Protein AF-A0A225WE91-F1 (afdb_monomer)

Organism: NCBI:txid4795

pLDDT: mean 73.48, std 18.52, range [22.94, 97.81]

Foldseek 3Di:
DVVVVVVVVVVVVVVVVVVVVVCLVVVVPPPVSVVVVVVVQCVVVVHDDDDDPDPVVVVVCVVPDWPDCRDLVPQPQVLCPPAGDLVSDTDVLVVVLVVLLVVLVVLFADVVVLLVQCVVVVVVCVVPVDWRPSCCRVLVDDDDPVLVVLLLVVLVQSLCCRPVVHHHDNVSVVVNLVVLLVSQVNRCSSCVSQPPCSNPNSRVNSCCVLPRNPCSNCVVLAVVQVVVCVVPDPPPDDCDSVNSVCQDVCSRCDVVDDDDDDHDDTDDD

Radius of gyration: 23.08 Å; Cα contacts (8 Å, |Δi|>4): 216; chains: 1; bounding box: 74×47×56 Å

Mean predicted aligned error: 12.94 Å

Secondary structure (DSSP, 8-state):
-HHHHHHHHHHHHHHHHHHHHHHHHHHTTSHHHHHHHHHHHHHTTT--------HHHHHHHHHH----TTTIIIIIHHHHTTS--TTT--HHHHHHHHHHHHHHHHHSPPHHHHHHHHHHHHHHHTTTT----SHHHHHSSPPPHHHHHHHHHHHHHHHHHHTS-----HHHHHHHHHHHHHHHHT-HHHHHHHGGGGGSHHHHHHHIIIIIIHHHHTHHHHHHHHHHHHHHS-TTS---HHHHHHHHHHHHHTTTSSS------S---

Sequence (269 aa):
MMTLLQELAMTGTTVVVVYCIIFMVIGIRSQASRAVLLHLLAFCQGVNLRWVIDPALAFQILKVSDKGDLIESKLSLPAWRPVISLESVNGEQWRRMKTQFTKLTQVLQPISELTNLFETRGRELLGFETVIDALKWVFERKFDSQKFAEVCHSTWEWRKQIVLKGFADGGVKERTVEWCVEEIRCTPRLYELFGAKWAEPEYYSLILQPFIISPAINLTDVTVVIKEWVNVTPATELITPEIIRQCVCTVVLIRSQSLSGIALLAMLN

Solvent-accessible surface area (backbone atoms only — not comparable to full-atom values): 15530 Å² total; per-residue (Å²): 124,73,60,66,59,52,52,51,48,53,50,50,53,50,51,50,52,51,48,52,51,50,46,45,71,61,38,58,76,42,70,67,47,45,52,52,53,50,50,51,55,24,56,78,66,76,46,88,81,78,88,76,82,55,67,66,62,44,53,55,47,66,73,75,50,68,85,59,79,67,57,38,57,68,64,46,49,67,34,44,54,82,42,51,52,78,78,64,46,46,73,65,64,26,53,53,42,50,56,52,42,54,54,49,69,72,63,49,64,61,66,65,58,54,48,50,48,50,61,53,52,44,67,60,27,75,79,61,90,52,85,82,72,66,59,33,58,76,53,74,50,84,77,59,70,69,63,49,50,50,48,58,50,27,26,52,34,40,27,25,28,63,73,71,67,46,80,55,63,64,64,55,43,48,53,40,48,55,48,52,42,50,51,35,58,80,21,59,75,60,23,74,74,60,47,81,49,39,79,39,50,74,42,43,18,64,48,45,43,71,76,52,37,44,58,59,57,45,42,61,62,21,48,51,40,53,52,57,48,62,73,72,50,61,96,84,65,75,90,41,69,66,54,54,40,51,28,45,46,33,55,69,47,51,80,78,51,86,88,71,88,63,32,37,88,77,86,93,125

Nearest PDB structures (foldseek):
  5m4y-assembly1_A  TM=2.121E-01  e=3.627E+00  Saccharomyces cerevisiae S288C

Structure (mmCIF, N/CA/C/O backbone):
data_AF-A0A225WE91-F1
#
_entry.id   AF-A0A225WE91-F1
#
loop_
_atom_site.group_PDB
_atom_site.id
_atom_site.type_symbol
_atom_site.label_atom_id
_atom_site.label_alt_id
_atom_site.label_comp_id
_atom_site.label_asym_id
_atom_site.label_entity_id
_atom_site.label_seq_id
_atom_site.pdbx_PDB_ins_code
_atom_site.Cartn_x
_atom_site.Cartn_y
_atom_site.Cartn_z
_atom_site.occupancy
_atom_site.B_iso_or_equiv
_atom_site.auth_seq_id
_atom_site.auth_comp_id
_atom_site.auth_asym_id
_atom_site.auth_atom_id
_atom_site.pdbx_PDB_model_num
ATOM 1 N N . MET A 1 1 ? 54.630 -15.284 -27.201 1.00 54.66 1 MET A N 1
ATOM 2 C CA . MET A 1 1 ? 54.263 -13.936 -27.697 1.00 54.66 1 MET A CA 1
ATOM 3 C C . MET A 1 1 ? 52.754 -13.733 -27.865 1.00 54.66 1 MET A C 1
ATOM 5 O O . MET A 1 1 ? 52.310 -12.615 -27.670 1.00 54.66 1 MET A O 1
ATOM 9 N N . MET A 1 2 ? 51.953 -14.762 -28.186 1.00 55.28 2 MET A N 1
ATOM 10 C CA . MET A 1 2 ? 50.501 -14.596 -28.404 1.00 55.28 2 MET A CA 1
ATOM 11 C C . MET A 1 2 ? 49.679 -14.348 -27.116 1.00 55.28 2 MET A C 1
ATOM 13 O O . MET A 1 2 ? 48.654 -13.678 -27.169 1.00 55.28 2 MET A O 1
ATOM 17 N N . THR A 1 3 ? 50.161 -14.822 -25.961 1.00 69.12 3 THR A N 1
ATOM 18 C CA . THR A 1 3 ? 49.492 -14.730 -24.647 1.00 69.12 3 THR A CA 1
ATOM 19 C C . THR A 1 3 ? 49.278 -13.297 -24.158 1.00 69.12 3 THR A C 1
ATOM 21 O O . THR A 1 3 ? 48.150 -12.924 -23.858 1.00 69.12 3 THR A O 1
ATOM 24 N N . LEU A 1 4 ? 50.330 -12.469 -24.154 1.00 67.38 4 LEU A N 1
ATOM 25 C CA . LEU A 1 4 ? 50.294 -11.099 -23.618 1.00 67.38 4 LEU A CA 1
ATOM 26 C C . LEU A 1 4 ? 49.212 -10.229 -24.288 1.00 67.38 4 LEU A C 1
ATOM 28 O O . LEU A 1 4 ? 48.603 -9.368 -23.660 1.00 67.38 4 LEU A O 1
ATOM 32 N N . LEU A 1 5 ? 48.958 -10.468 -25.578 1.00 66.75 5 LEU A N 1
ATOM 33 C CA . LEU A 1 5 ? 47.970 -9.731 -26.368 1.00 66.75 5 LEU A CA 1
ATOM 34 C C . LEU A 1 5 ? 46.535 -10.193 -26.046 1.00 66.75 5 LEU A C 1
ATOM 36 O O . LEU A 1 5 ? 45.620 -9.374 -26.017 1.00 66.75 5 LEU A O 1
ATOM 40 N N . GLN A 1 6 ? 46.346 -11.476 -25.715 1.00 69.62 6 GLN A N 1
ATOM 41 C CA . GLN A 1 6 ? 45.075 -12.003 -25.202 1.00 69.62 6 GLN A CA 1
ATOM 42 C C . GLN A 1 6 ? 44.799 -11.531 -23.766 1.00 69.62 6 GLN A C 1
ATOM 44 O O . GLN A 1 6 ? 43.666 -11.177 -23.455 1.00 69.62 6 GLN A O 1
ATOM 49 N N . GLU A 1 7 ? 45.819 -11.459 -22.907 1.00 69.62 7 GLU A N 1
ATOM 50 C CA . GLU A 1 7 ? 45.707 -10.927 -21.539 1.00 69.62 7 GLU A CA 1
ATOM 51 C C . GLU A 1 7 ? 45.365 -9.431 -21.539 1.00 69.62 7 GLU A C 1
ATOM 53 O O . GLU A 1 7 ? 44.452 -9.008 -20.826 1.00 69.62 7 GLU A O 1
ATOM 58 N N . LEU A 1 8 ? 46.022 -8.633 -22.391 1.00 71.19 8 LEU A N 1
ATOM 59 C CA . LEU A 1 8 ? 45.686 -7.220 -22.594 1.00 71.19 8 LEU A CA 1
ATOM 60 C C . LEU A 1 8 ? 44.266 -7.039 -23.146 1.00 71.19 8 LEU A C 1
ATOM 62 O O . LEU A 1 8 ? 43.540 -6.171 -22.661 1.00 71.19 8 LEU A O 1
ATOM 66 N N . ALA A 1 9 ? 43.839 -7.873 -24.102 1.00 70.50 9 ALA A N 1
ATOM 67 C CA . ALA A 1 9 ? 42.471 -7.846 -24.618 1.00 70.50 9 ALA A CA 1
ATOM 68 C C . ALA A 1 9 ? 41.444 -8.180 -23.523 1.00 70.50 9 ALA A C 1
ATOM 70 O O . ALA A 1 9 ? 40.537 -7.389 -23.285 1.00 70.50 9 ALA A O 1
ATOM 71 N N . MET A 1 10 ? 41.620 -9.291 -22.798 1.00 73.81 10 MET A N 1
ATOM 72 C CA . MET A 1 10 ? 40.736 -9.703 -21.698 1.00 73.81 10 MET A CA 1
ATOM 73 C C . MET A 1 10 ? 40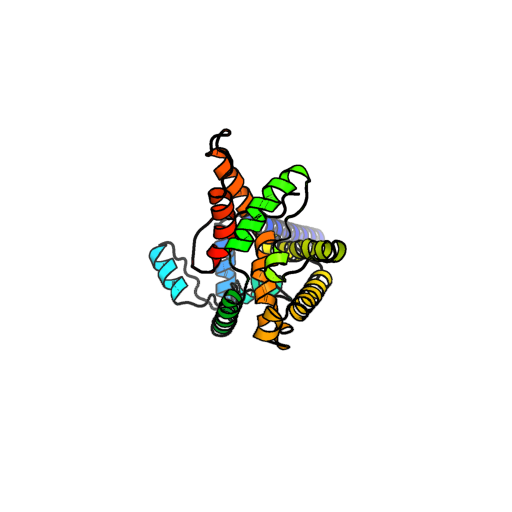.666 -8.655 -20.583 1.00 73.81 10 MET A C 1
ATOM 75 O O . MET A 1 10 ? 39.579 -8.347 -20.091 1.00 73.81 10 MET A O 1
ATOM 79 N N . THR A 1 11 ? 41.804 -8.065 -20.208 1.00 74.94 11 THR A N 1
ATOM 80 C CA . THR A 1 11 ? 41.860 -6.997 -19.199 1.00 74.94 11 THR A CA 1
ATOM 81 C C . THR A 1 11 ? 41.142 -5.743 -19.697 1.00 74.94 11 THR A C 1
ATOM 83 O O . THR A 1 11 ? 40.308 -5.195 -18.980 1.00 74.94 11 THR A O 1
ATOM 86 N N . GLY A 1 12 ? 41.381 -5.330 -20.947 1.00 75.25 12 GLY A N 1
ATOM 87 C CA . GLY A 1 12 ? 40.698 -4.201 -21.577 1.00 75.25 12 GLY A CA 1
ATOM 88 C C . GLY A 1 12 ? 39.181 -4.393 -21.656 1.00 75.25 12 GLY A C 1
ATOM 89 O O . GLY A 1 12 ? 38.430 -3.516 -21.233 1.00 75.25 12 GLY A O 1
ATOM 90 N N . THR A 1 13 ? 38.712 -5.559 -22.111 1.00 74.75 13 THR A N 1
ATOM 91 C CA . THR A 1 13 ? 37.282 -5.903 -22.135 1.00 74.75 13 THR A CA 1
ATOM 92 C C . THR A 1 13 ? 36.684 -5.905 -20.729 1.00 74.75 13 THR A C 1
ATOM 94 O O . THR A 1 13 ? 35.603 -5.356 -20.536 1.00 74.75 13 THR A O 1
ATOM 97 N N . THR A 1 14 ? 37.389 -6.446 -19.730 1.00 77.56 14 THR A N 1
ATOM 98 C CA . THR A 1 14 ? 36.925 -6.453 -18.331 1.00 77.56 14 THR A CA 1
ATOM 99 C C . THR A 1 14 ? 36.807 -5.033 -17.775 1.00 77.56 14 THR A C 1
ATOM 101 O O . THR A 1 14 ? 35.781 -4.695 -17.189 1.00 77.56 14 THR A O 1
ATOM 104 N N . VAL A 1 15 ? 37.801 -4.169 -18.009 1.00 76.75 15 VAL A N 1
ATOM 105 C CA . VAL A 1 15 ? 37.764 -2.755 -17.598 1.00 76.75 15 VAL A CA 1
ATOM 106 C C . VAL A 1 15 ? 36.629 -2.003 -18.295 1.00 76.75 15 VAL A C 1
ATOM 108 O O . VAL A 1 15 ? 35.917 -1.257 -17.630 1.00 76.75 15 VAL A O 1
ATOM 111 N N . VAL A 1 16 ? 36.395 -2.232 -19.592 1.00 75.81 16 VAL A N 1
ATOM 112 C CA . VAL A 1 16 ? 35.262 -1.631 -20.320 1.00 75.81 16 VAL A CA 1
ATOM 113 C C . VAL A 1 16 ? 33.922 -2.119 -19.767 1.00 75.81 16 VAL A C 1
ATOM 115 O O . VAL A 1 16 ? 33.048 -1.297 -19.515 1.00 75.81 16 VAL A O 1
ATOM 118 N N . VAL A 1 17 ? 33.755 -3.418 -19.503 1.00 79.19 17 VAL A N 1
ATOM 119 C CA . VAL A 1 17 ? 32.521 -3.969 -18.913 1.00 79.19 17 VAL A CA 1
ATOM 120 C C . VAL A 1 17 ? 32.276 -3.404 -17.512 1.00 79.19 17 VAL A C 1
ATOM 122 O O . VAL A 1 17 ? 31.172 -2.941 -17.233 1.00 79.19 17 VAL A O 1
ATOM 125 N N . VAL A 1 18 ? 33.295 -3.359 -16.648 1.00 76.19 18 VAL A N 1
ATOM 126 C CA . VAL A 1 18 ? 33.191 -2.766 -15.304 1.00 76.19 18 VAL A CA 1
ATOM 127 C C . VAL A 1 18 ? 32.892 -1.267 -15.383 1.00 76.19 18 VAL A C 1
ATOM 129 O O . VAL A 1 18 ? 32.013 -0.791 -14.667 1.00 76.19 18 VAL A O 1
ATOM 132 N N . TYR A 1 19 ? 33.537 -0.525 -16.288 1.00 73.81 19 TYR A N 1
ATOM 133 C CA . TYR A 1 19 ? 33.245 0.891 -16.511 1.00 73.81 19 TYR A CA 1
ATOM 134 C C . TYR A 1 19 ? 31.814 1.104 -17.018 1.00 73.81 19 TYR A C 1
ATOM 136 O O . TYR A 1 19 ? 31.121 1.976 -16.507 1.00 73.81 19 TYR A O 1
ATOM 144 N N . CYS A 1 20 ? 31.322 0.285 -17.952 1.00 70.06 20 CYS A N 1
ATOM 145 C CA . CYS A 1 20 ? 29.935 0.335 -18.415 1.00 70.06 20 CYS A CA 1
ATOM 146 C C . CYS A 1 20 ? 28.934 -0.010 -17.303 1.00 70.06 20 CYS A C 1
ATOM 148 O O . CYS A 1 20 ? 27.903 0.650 -17.208 1.00 70.06 20 CYS A O 1
ATOM 150 N N . ILE A 1 21 ? 29.232 -0.978 -16.429 1.00 72.94 21 ILE A N 1
ATOM 151 C CA . ILE A 1 21 ? 28.394 -1.298 -15.262 1.00 72.94 21 ILE A CA 1
ATOM 152 C C . ILE A 1 21 ? 28.364 -0.113 -14.289 1.00 72.94 21 ILE A C 1
ATOM 154 O O . ILE A 1 21 ? 27.282 0.336 -13.917 1.00 72.94 21 ILE A O 1
ATOM 158 N N . ILE A 1 22 ? 29.520 0.452 -13.928 1.00 66.88 22 ILE A N 1
ATOM 159 C CA . ILE A 1 22 ? 29.617 1.630 -13.049 1.00 66.88 22 ILE A CA 1
ATOM 160 C C . ILE A 1 22 ? 28.906 2.839 -13.679 1.00 66.88 22 ILE A C 1
ATOM 162 O O . ILE A 1 22 ? 28.138 3.525 -13.004 1.00 66.88 22 ILE A O 1
ATOM 166 N N . PHE A 1 23 ? 29.095 3.075 -14.978 1.00 63.59 23 PHE A N 1
ATOM 167 C CA . PHE A 1 23 ? 28.457 4.166 -15.711 1.00 63.59 23 PHE A CA 1
ATOM 168 C C . PHE A 1 23 ? 26.946 3.963 -15.866 1.00 63.59 23 PHE A C 1
ATOM 170 O O . PHE A 1 23 ? 26.216 4.946 -15.840 1.00 63.59 23 PHE A O 1
ATOM 177 N N . MET A 1 24 ? 26.429 2.733 -15.948 1.00 59.22 24 MET A N 1
ATOM 178 C CA . MET A 1 24 ? 24.984 2.503 -15.842 1.00 59.22 24 MET A CA 1
ATOM 179 C C . MET A 1 24 ? 24.493 2.729 -14.407 1.00 59.22 24 MET A C 1
ATOM 181 O O . MET A 1 24 ? 23.584 3.528 -14.205 1.00 59.22 24 MET A O 1
ATOM 185 N N . VAL A 1 25 ? 25.112 2.108 -13.399 1.00 60.03 25 VAL A N 1
ATOM 186 C CA . VAL A 1 25 ? 24.691 2.196 -11.985 1.00 60.03 25 VAL A CA 1
ATOM 187 C C . VAL A 1 25 ? 24.680 3.641 -11.468 1.00 60.03 25 VAL A C 1
ATOM 189 O O . VAL A 1 25 ? 23.705 4.069 -10.850 1.00 60.03 25 VAL A O 1
ATOM 192 N N . ILE A 1 26 ? 25.726 4.422 -11.753 1.00 57.19 26 ILE A N 1
ATOM 193 C CA . ILE A 1 26 ? 25.797 5.848 -11.398 1.00 57.19 26 ILE A CA 1
ATOM 194 C C . ILE A 1 26 ? 24.978 6.682 -12.394 1.00 57.19 26 ILE A C 1
ATOM 196 O O . ILE A 1 26 ? 24.170 7.531 -12.005 1.00 57.19 26 ILE A O 1
ATOM 200 N N . GLY A 1 27 ? 25.163 6.437 -13.692 1.00 48.34 27 GLY A N 1
ATOM 201 C CA . GLY A 1 27 ? 24.627 7.270 -14.763 1.00 48.34 27 GLY A CA 1
ATOM 202 C C . GLY A 1 27 ? 23.116 7.190 -14.933 1.00 48.34 27 GLY A C 1
ATOM 203 O O . GLY A 1 27 ? 22.560 8.173 -15.420 1.00 48.34 27 GLY A O 1
ATOM 204 N N . ILE A 1 28 ? 22.427 6.134 -14.468 1.00 51.50 28 ILE A N 1
ATOM 205 C CA . ILE A 1 28 ? 20.947 6.011 -14.384 1.00 51.50 28 ILE A CA 1
ATOM 206 C C . ILE A 1 28 ? 20.299 7.155 -13.569 1.00 51.50 28 ILE A C 1
ATOM 208 O O . ILE A 1 28 ? 19.086 7.372 -13.632 1.00 51.50 28 ILE A O 1
ATOM 212 N N . ARG A 1 29 ? 21.086 7.959 -12.841 1.00 53.31 29 ARG A N 1
ATOM 213 C CA . ARG A 1 29 ? 20.621 9.212 -12.223 1.00 53.31 29 ARG A CA 1
ATOM 214 C C . ARG A 1 29 ? 20.480 10.391 -13.201 1.00 53.31 29 ARG A C 1
ATOM 216 O O . ARG A 1 29 ? 19.692 11.286 -12.916 1.00 53.31 29 ARG A O 1
ATOM 223 N N . SER A 1 30 ? 21.168 10.394 -14.345 1.00 64.75 30 SER A N 1
ATOM 224 C CA . SER A 1 30 ? 21.009 11.426 -15.385 1.00 64.75 30 SER A CA 1
ATOM 225 C C . SER A 1 30 ? 19.757 11.195 -16.245 1.00 64.75 30 SER A C 1
ATOM 227 O O . SER A 1 30 ? 19.301 10.065 -16.408 1.00 64.75 30 SER A O 1
ATOM 229 N N . GLN A 1 31 ? 19.186 12.257 -16.825 1.00 65.06 31 GLN A N 1
ATOM 230 C CA . GLN A 1 31 ? 18.025 12.117 -17.719 1.00 65.06 31 GLN A CA 1
ATOM 231 C C . GLN A 1 31 ? 18.382 11.424 -19.046 1.00 65.06 31 GLN A C 1
ATOM 233 O O . GLN A 1 31 ? 17.596 10.623 -19.547 1.00 65.06 31 GLN A O 1
ATOM 238 N N . ALA A 1 32 ? 19.576 11.681 -19.591 1.00 71.12 32 ALA A N 1
ATOM 239 C CA . ALA A 1 32 ? 20.002 11.140 -20.882 1.00 71.12 32 ALA A CA 1
ATOM 240 C C . ALA A 1 32 ? 20.133 9.606 -20.872 1.00 71.12 32 ALA A C 1
ATOM 242 O O . ALA A 1 32 ? 19.665 8.939 -21.792 1.00 71.12 32 ALA A O 1
ATOM 243 N N . SER A 1 33 ? 20.700 9.024 -19.810 1.00 66.62 33 SER A N 1
ATOM 244 C CA . SER A 1 33 ? 20.812 7.563 -19.674 1.00 66.62 33 SER A CA 1
ATOM 245 C C . SER A 1 33 ? 19.446 6.886 -19.535 1.00 66.62 33 SER A C 1
ATOM 247 O O . SER A 1 33 ? 19.220 5.844 -20.145 1.00 66.62 33 SER A O 1
ATOM 249 N N . ARG A 1 34 ? 18.510 7.495 -18.788 1.00 71.38 34 ARG A N 1
ATOM 250 C CA . ARG A 1 34 ? 17.122 7.028 -18.660 1.00 71.38 34 ARG A CA 1
ATOM 251 C C . ARG A 1 34 ? 16.425 7.047 -20.012 1.00 71.38 34 ARG A C 1
ATOM 253 O O . ARG A 1 34 ? 15.767 6.073 -20.358 1.00 71.38 34 ARG A O 1
ATOM 260 N N . ALA A 1 35 ? 16.611 8.113 -20.790 1.00 75.56 35 ALA A N 1
ATOM 261 C CA . ALA A 1 35 ? 16.082 8.194 -22.143 1.00 75.56 35 ALA A CA 1
ATOM 262 C C . ALA A 1 35 ? 16.656 7.082 -23.037 1.00 75.56 35 ALA A C 1
ATOM 264 O O . ALA A 1 35 ? 15.881 6.388 -23.689 1.00 75.56 35 ALA A O 1
ATOM 265 N N . VAL A 1 36 ? 17.974 6.850 -23.035 1.00 79.19 36 VAL A N 1
ATOM 266 C CA . VAL A 1 36 ? 18.603 5.756 -23.805 1.00 79.19 36 VAL A CA 1
ATOM 267 C C . VAL A 1 36 ? 18.087 4.382 -23.359 1.00 79.19 36 VAL A C 1
ATOM 269 O O . VAL A 1 36 ? 17.658 3.594 -24.198 1.00 79.19 36 VAL A O 1
ATOM 272 N N . LEU A 1 37 ? 18.050 4.109 -22.052 1.00 77.81 37 LEU A N 1
ATOM 273 C CA . LEU A 1 37 ? 17.549 2.851 -21.489 1.00 77.81 37 LEU A CA 1
ATOM 274 C C . LEU A 1 37 ? 16.085 2.592 -21.873 1.00 77.81 37 LEU A C 1
ATOM 276 O O . LEU A 1 37 ? 15.739 1.473 -22.243 1.00 77.81 37 LEU A O 1
ATOM 280 N N . LEU A 1 38 ? 15.230 3.617 -21.831 1.00 79.00 38 LEU A N 1
ATOM 281 C CA . LEU A 1 38 ? 13.823 3.495 -22.212 1.00 79.00 38 LEU A CA 1
ATOM 282 C C . LEU A 1 38 ? 13.638 3.290 -23.721 1.00 79.00 38 LEU A C 1
ATOM 284 O O . LEU A 1 38 ? 12.798 2.481 -24.103 1.00 79.00 38 LEU A O 1
ATOM 288 N N . HIS A 1 39 ? 14.435 3.940 -24.580 1.00 81.44 39 HIS A N 1
ATOM 289 C CA . HIS A 1 39 ? 14.414 3.653 -26.021 1.00 81.44 39 HIS A CA 1
ATOM 290 C C . HIS A 1 39 ? 14.887 2.223 -26.322 1.00 81.44 39 HIS A C 1
ATOM 292 O O . HIS A 1 39 ? 14.269 1.553 -27.144 1.00 81.44 39 HIS A O 1
ATOM 298 N N . LEU A 1 40 ? 15.925 1.726 -25.635 1.00 80.81 40 LEU A N 1
ATOM 299 C CA . LEU A 1 40 ? 16.392 0.340 -25.772 1.00 80.81 40 LEU A CA 1
ATOM 300 C C . LEU A 1 40 ? 15.327 -0.667 -25.311 1.00 80.81 40 LEU A C 1
ATOM 302 O O . LEU A 1 40 ? 15.039 -1.621 -26.028 1.00 80.81 40 LEU A O 1
ATOM 306 N N . LEU A 1 41 ? 14.692 -0.441 -24.155 1.00 79.06 41 LEU A N 1
ATOM 307 C CA . LEU A 1 41 ? 13.607 -1.293 -23.653 1.00 79.06 41 LEU A CA 1
ATOM 308 C C . LEU A 1 41 ? 12.383 -1.290 -24.579 1.00 79.06 41 LEU A C 1
ATOM 310 O O . LEU A 1 41 ? 11.791 -2.345 -24.797 1.00 79.06 41 LEU A O 1
ATOM 314 N N . ALA A 1 42 ? 12.021 -0.131 -25.135 1.00 80.75 42 ALA A N 1
ATOM 315 C CA . ALA A 1 42 ? 10.927 -0.007 -26.092 1.00 80.75 42 ALA A CA 1
ATOM 316 C C . ALA A 1 42 ? 11.253 -0.715 -27.418 1.00 80.75 42 ALA A C 1
ATOM 318 O O . ALA A 1 42 ? 10.443 -1.508 -27.894 1.00 80.75 42 ALA A O 1
ATOM 319 N N . PHE A 1 43 ? 12.462 -0.523 -27.958 1.00 81.69 43 PHE A N 1
ATOM 320 C CA . PHE A 1 43 ? 12.947 -1.208 -29.161 1.00 81.69 43 PHE A CA 1
ATOM 321 C C . PHE A 1 43 ? 12.940 -2.735 -28.997 1.00 81.69 43 PHE A C 1
ATOM 323 O O . PHE A 1 43 ? 12.356 -3.434 -29.822 1.00 81.69 43 PHE A O 1
ATOM 330 N N . CYS A 1 44 ? 13.484 -3.254 -27.890 1.00 80.56 44 CYS A N 1
ATOM 331 C CA . CYS A 1 44 ? 13.484 -4.688 -27.579 1.00 80.56 44 CYS A CA 1
ATOM 332 C C . CYS A 1 44 ? 12.080 -5.291 -27.373 1.00 80.56 44 CYS A C 1
ATOM 334 O O . CYS A 1 44 ? 11.949 -6.512 -27.359 1.00 80.56 44 CYS A O 1
ATOM 336 N N . GLN A 1 45 ? 11.040 -4.466 -27.207 1.00 77.88 45 GLN A N 1
ATOM 337 C CA . GLN A 1 45 ? 9.638 -4.891 -27.096 1.00 77.88 45 GLN A CA 1
ATOM 338 C C . GLN A 1 45 ? 8.789 -4.492 -28.321 1.00 77.88 45 GLN A C 1
ATOM 340 O O . GLN A 1 45 ? 7.580 -4.701 -28.316 1.00 77.88 45 GLN A O 1
ATOM 345 N N . GLY A 1 46 ? 9.392 -3.918 -29.372 1.00 82.62 46 GLY A N 1
ATOM 346 C CA . GLY A 1 46 ? 8.685 -3.464 -30.577 1.00 82.62 46 GLY A CA 1
ATOM 347 C C . GLY A 1 46 ? 7.778 -2.238 -30.378 1.00 82.62 46 GLY A C 1
ATOM 348 O O . GLY A 1 46 ? 6.937 -1.952 -31.228 1.00 82.62 46 GLY A O 1
ATOM 349 N N . VAL A 1 47 ? 7.925 -1.507 -29.269 1.00 81.00 47 VAL A N 1
ATOM 350 C CA . VAL A 1 47 ? 7.059 -0.381 -28.884 1.00 81.00 47 VAL A CA 1
ATOM 351 C C . VAL A 1 47 ? 7.638 0.951 -29.376 1.00 81.00 47 VAL A C 1
ATOM 353 O O . VAL A 1 47 ? 8.824 1.234 -29.215 1.00 81.00 47 VAL A O 1
ATOM 356 N N . ASN A 1 48 ? 6.793 1.820 -29.940 1.00 80.19 48 ASN A N 1
ATOM 357 C CA . ASN A 1 48 ? 7.180 3.177 -30.337 1.00 80.19 48 ASN A CA 1
ATOM 358 C C . ASN A 1 48 ? 7.168 4.119 -29.117 1.00 80.19 48 ASN A C 1
ATOM 360 O O . ASN A 1 48 ? 6.103 4.552 -28.679 1.00 80.19 48 ASN A O 1
ATOM 364 N N . LEU A 1 49 ? 8.341 4.442 -28.562 1.00 81.25 49 LEU A N 1
ATOM 365 C CA . LEU A 1 49 ? 8.451 5.414 -27.469 1.00 81.25 49 LEU A CA 1
ATOM 366 C C . LEU A 1 49 ? 8.269 6.847 -27.993 1.00 81.25 49 LEU A C 1
ATOM 368 O O . LEU A 1 49 ? 8.945 7.258 -28.936 1.00 81.25 49 LEU A O 1
ATOM 372 N N . ARG A 1 50 ? 7.397 7.627 -27.346 1.00 82.75 50 ARG A N 1
ATOM 373 C CA . ARG A 1 50 ? 7.213 9.062 -27.610 1.00 82.75 50 ARG A CA 1
ATOM 374 C C . ARG A 1 50 ? 7.266 9.848 -26.309 1.00 82.75 50 ARG A C 1
ATOM 376 O O . ARG A 1 50 ? 6.639 9.464 -25.327 1.00 82.75 50 ARG A O 1
ATOM 383 N N . TRP A 1 51 ? 7.989 10.961 -26.327 1.00 83.38 51 TRP A N 1
ATOM 384 C CA . TRP A 1 51 ? 8.087 11.880 -25.197 1.00 83.38 51 TRP A CA 1
ATOM 385 C C . TRP A 1 51 ? 7.045 12.986 -25.343 1.00 83.38 51 TRP A C 1
ATOM 387 O O . TRP A 1 51 ? 7.001 13.667 -26.366 1.00 83.38 51 TRP A O 1
ATOM 397 N N . VAL A 1 52 ? 6.205 13.154 -24.323 1.00 82.50 52 VAL A N 1
ATOM 398 C CA . VAL A 1 52 ? 5.186 14.208 -24.261 1.00 82.50 52 VAL A CA 1
ATOM 399 C C . VAL A 1 52 ? 5.672 15.263 -23.275 1.00 82.50 52 VAL A C 1
ATOM 401 O O . VAL A 1 52 ? 5.888 14.956 -22.106 1.00 82.50 52 VAL A O 1
ATOM 404 N N . ILE A 1 53 ? 5.896 16.481 -23.771 1.00 84.19 53 ILE A N 1
ATOM 405 C CA . ILE A 1 53 ? 6.448 17.601 -22.988 1.00 84.19 53 ILE A CA 1
ATOM 406 C C . ILE A 1 53 ? 5.336 18.566 -22.547 1.00 84.19 53 ILE A C 1
ATOM 408 O O . ILE A 1 53 ? 5.425 19.140 -21.468 1.00 84.19 53 ILE A O 1
ATOM 412 N N . ASP A 1 54 ? 4.276 18.717 -23.349 1.00 85.75 54 ASP A N 1
ATOM 413 C CA . ASP A 1 54 ? 3.098 19.509 -22.985 1.00 85.75 54 ASP A CA 1
ATOM 414 C C . ASP A 1 54 ? 2.292 18.827 -21.856 1.00 85.75 54 ASP A C 1
ATOM 416 O O . ASP A 1 54 ? 1.793 17.712 -22.059 1.00 85.75 54 ASP A O 1
ATOM 420 N N . PRO A 1 55 ? 2.102 19.483 -20.692 1.00 82.62 55 PRO A N 1
ATOM 421 C CA . PRO A 1 55 ? 1.282 18.955 -19.606 1.00 82.62 55 PRO A CA 1
ATOM 422 C C . PRO A 1 55 ? -0.188 18.734 -19.988 1.00 82.62 55 PRO A C 1
ATOM 424 O O . PRO A 1 55 ? -0.810 17.808 -19.463 1.00 82.62 55 PRO A O 1
ATOM 427 N N . ALA A 1 56 ? -0.759 19.541 -20.892 1.00 83.81 56 ALA A N 1
ATOM 428 C CA . ALA A 1 56 ? -2.166 19.420 -21.272 1.00 83.81 56 ALA A CA 1
ATOM 429 C C . ALA A 1 56 ? -2.411 18.147 -22.099 1.00 83.81 56 ALA A C 1
ATOM 431 O O . ALA A 1 56 ? -3.283 17.345 -21.754 1.00 83.81 56 ALA A O 1
ATOM 432 N N . LEU A 1 57 ? -1.596 17.906 -23.129 1.00 82.81 57 LEU A N 1
ATOM 433 C CA . LEU A 1 57 ? -1.590 16.665 -23.901 1.00 82.81 57 LEU A CA 1
ATOM 434 C C . LEU A 1 57 ? -1.239 15.449 -23.030 1.00 82.81 57 LEU A C 1
ATOM 436 O O . LEU A 1 57 ? -1.893 14.413 -23.148 1.00 82.81 57 LEU A O 1
ATOM 440 N N . ALA A 1 58 ? -0.267 15.564 -22.117 1.00 81.31 58 ALA A N 1
ATOM 441 C CA . ALA A 1 58 ? 0.064 14.483 -21.185 1.00 81.31 58 ALA A CA 1
ATOM 442 C C . ALA A 1 58 ? -1.142 14.099 -20.306 1.00 81.31 58 ALA A C 1
ATOM 444 O O . ALA A 1 58 ? -1.456 12.918 -20.167 1.00 81.31 58 ALA A O 1
ATOM 445 N N . PHE A 1 59 ? -1.870 15.085 -19.774 1.00 76.44 59 PHE A N 1
ATOM 446 C CA . PHE A 1 59 ? -3.084 14.871 -18.982 1.00 76.44 59 PHE A CA 1
ATOM 447 C C . PHE A 1 59 ? -4.246 14.287 -19.800 1.00 76.44 59 PHE A C 1
ATOM 449 O O . PHE A 1 59 ? -4.994 13.454 -19.288 1.00 76.44 59 PHE A O 1
ATOM 456 N N . GLN A 1 60 ? -4.395 14.678 -21.071 1.00 82.94 60 GLN A N 1
ATOM 457 C CA . GLN A 1 60 ? -5.379 14.072 -21.976 1.00 82.94 60 GLN A CA 1
ATOM 458 C C . GLN A 1 60 ? -5.061 12.598 -22.256 1.00 82.94 60 GLN A C 1
ATOM 460 O O . GLN A 1 60 ? -5.957 11.763 -22.158 1.00 82.94 60 GLN A O 1
ATOM 465 N N . ILE A 1 61 ? -3.795 12.265 -22.534 1.00 81.75 61 ILE A N 1
ATOM 466 C CA . ILE A 1 61 ? -3.348 10.883 -22.765 1.00 81.75 61 ILE A CA 1
ATOM 467 C C . ILE A 1 61 ? -3.574 10.034 -21.507 1.00 81.75 61 ILE A C 1
ATOM 469 O O . ILE A 1 61 ? -4.280 9.030 -21.572 1.00 81.75 61 ILE A O 1
ATOM 473 N N . LEU A 1 62 ? -3.086 10.483 -20.344 1.00 79.38 62 LEU A N 1
ATOM 474 C CA . LEU A 1 62 ? -3.222 9.776 -19.060 1.00 79.38 62 LEU A CA 1
ATOM 475 C C . LEU A 1 62 ? -4.679 9.541 -18.615 1.00 79.38 62 LEU A C 1
ATOM 477 O O . LEU A 1 62 ? -4.920 8.700 -17.753 1.00 79.38 62 LEU A O 1
ATOM 481 N N . LYS A 1 63 ? -5.653 10.263 -19.184 1.00 75.12 63 LYS A N 1
ATOM 482 C CA . LYS A 1 63 ? -7.090 10.040 -18.951 1.00 75.12 63 LYS A CA 1
ATOM 483 C C . LYS A 1 63 ? -7.703 8.924 -19.797 1.00 75.12 63 LYS A C 1
ATOM 485 O O . LYS A 1 63 ? -8.775 8.445 -19.434 1.00 75.12 63 LYS A O 1
ATOM 490 N N . VAL A 1 64 ? -7.083 8.552 -20.919 1.00 76.25 64 VAL A N 1
ATOM 491 C CA . VAL A 1 64 ? -7.654 7.611 -21.904 1.00 76.25 64 VAL A CA 1
ATOM 492 C C . VAL A 1 64 ? -6.794 6.368 -22.152 1.00 76.25 64 VAL A C 1
ATOM 494 O O . VAL A 1 64 ? -7.289 5.410 -22.739 1.00 76.25 64 VAL A O 1
ATOM 497 N N . SER A 1 65 ? -5.531 6.358 -21.713 1.00 73.56 65 SER A N 1
ATOM 498 C CA . SER A 1 65 ? -4.613 5.222 -21.854 1.00 73.56 65 SER A CA 1
ATOM 499 C C . SER A 1 65 ? -4.425 4.439 -20.552 1.00 73.56 65 SER A C 1
ATOM 501 O O . SER A 1 65 ? -4.075 5.026 -19.527 1.00 73.56 65 SER A O 1
ATOM 503 N N . ASP A 1 66 ? -4.509 3.110 -20.622 1.00 77.88 66 ASP A N 1
ATOM 504 C CA . ASP A 1 66 ? -3.883 2.228 -19.629 1.00 77.88 66 ASP A CA 1
ATOM 505 C C . ASP A 1 66 ? -2.348 2.408 -19.628 1.00 77.88 66 ASP A C 1
ATOM 507 O O . ASP A 1 66 ? -1.749 2.741 -20.653 1.00 77.88 66 ASP A O 1
ATOM 511 N N . LYS A 1 67 ? -1.681 2.139 -18.496 1.00 71.00 67 LYS A N 1
ATOM 512 C CA . LYS A 1 67 ? -0.218 2.309 -18.340 1.00 71.00 67 LYS A CA 1
ATOM 513 C C . LYS A 1 67 ? 0.636 1.324 -19.157 1.00 71.00 67 LYS A C 1
ATOM 515 O O . LYS A 1 67 ? 1.847 1.518 -19.272 1.00 71.00 67 LYS A O 1
ATOM 520 N N . GLY A 1 68 ? 0.019 0.278 -19.710 1.00 74.44 68 GLY A N 1
ATOM 521 C CA . GLY A 1 68 ? 0.661 -0.734 -20.550 1.00 74.44 68 GLY A CA 1
ATOM 522 C C . GLY A 1 68 ? 1.637 -1.673 -19.825 1.00 74.44 68 GLY A C 1
ATOM 523 O O . GLY A 1 68 ? 1.952 -1.526 -18.643 1.00 74.44 68 GLY A O 1
ATOM 524 N N . ASP A 1 69 ? 2.141 -2.656 -20.570 1.00 73.00 69 ASP A N 1
ATOM 525 C CA . ASP A 1 69 ? 2.864 -3.816 -20.029 1.00 73.00 69 ASP A CA 1
ATOM 526 C C . ASP A 1 69 ? 4.399 -3.684 -19.996 1.00 73.00 69 ASP A C 1
ATOM 528 O O . ASP A 1 69 ? 5.105 -4.695 -19.975 1.00 73.00 69 ASP A O 1
ATOM 532 N N . LEU A 1 70 ? 4.932 -2.455 -19.995 1.00 73.31 70 LEU A N 1
ATOM 533 C CA . LEU A 1 70 ? 6.372 -2.216 -20.164 1.00 73.31 70 LEU A CA 1
ATOM 534 C C . LEU A 1 70 ? 7.118 -1.923 -18.850 1.00 73.31 70 LEU A C 1
ATOM 536 O O . LEU A 1 70 ? 8.002 -2.687 -18.470 1.00 73.31 70 LEU A O 1
ATOM 540 N N . ILE A 1 71 ? 6.785 -0.832 -18.148 1.00 72.19 71 ILE A N 1
ATOM 541 C CA . ILE A 1 71 ? 7.485 -0.431 -16.907 1.00 72.19 71 ILE A CA 1
ATOM 542 C C . ILE A 1 71 ? 6.771 -0.996 -15.675 1.00 72.19 71 ILE A C 1
ATOM 544 O O . ILE A 1 71 ? 7.357 -1.753 -14.903 1.00 72.19 71 ILE A O 1
ATOM 548 N N . GLU A 1 72 ? 5.495 -0.649 -15.492 1.00 73.62 72 GLU A N 1
ATOM 549 C CA . GLU A 1 72 ? 4.741 -0.966 -14.272 1.00 73.62 72 GLU A CA 1
ATOM 550 C C . GLU A 1 72 ? 4.554 -2.477 -14.083 1.00 73.62 72 GLU A C 1
ATOM 552 O O . GLU A 1 72 ? 4.799 -2.990 -12.990 1.00 73.62 72 GLU A O 1
ATOM 557 N N . SER A 1 73 ? 4.214 -3.222 -15.141 1.00 73.62 73 SER A N 1
ATOM 558 C CA . SER A 1 73 ? 3.991 -4.670 -15.022 1.00 73.62 73 SER A CA 1
ATOM 559 C C . SER A 1 73 ? 5.273 -5.474 -14.771 1.00 73.62 73 SER A C 1
ATOM 561 O O . SER A 1 73 ? 5.223 -6.513 -14.112 1.00 73.62 73 SER A O 1
ATOM 563 N N . LYS A 1 74 ? 6.428 -4.995 -15.258 1.00 73.50 74 LYS A N 1
ATOM 564 C CA . LYS A 1 74 ? 7.724 -5.687 -15.143 1.00 73.50 74 LYS A CA 1
ATOM 565 C C . LYS A 1 74 ? 8.526 -5.279 -13.906 1.00 73.50 74 LYS A C 1
ATOM 567 O O . LYS A 1 74 ? 9.264 -6.108 -13.384 1.00 73.50 74 LYS A O 1
ATOM 572 N N . LEU A 1 75 ? 8.404 -4.029 -13.445 1.00 71.50 75 LEU A N 1
ATOM 573 C CA . LEU A 1 75 ? 9.261 -3.453 -12.395 1.00 71.50 75 LEU A CA 1
ATOM 574 C C . LEU A 1 75 ? 8.503 -2.975 -11.146 1.00 71.50 75 LEU A C 1
ATOM 576 O O . LEU A 1 75 ? 9.090 -2.970 -10.062 1.00 71.50 75 LEU A O 1
ATOM 580 N N . SER A 1 76 ? 7.230 -2.578 -11.262 1.00 75.62 76 SER A N 1
ATOM 581 C CA . SER A 1 76 ? 6.428 -2.142 -10.106 1.00 75.62 76 SER A CA 1
ATOM 582 C C . SER A 1 76 ? 5.628 -3.290 -9.500 1.00 75.62 76 SER A C 1
ATOM 584 O O . SER A 1 76 ? 5.800 -3.590 -8.321 1.00 75.62 76 SER A O 1
ATOM 586 N N . LEU A 1 77 ? 4.773 -3.958 -10.287 1.00 81.25 77 LEU A N 1
ATOM 587 C CA . LEU A 1 77 ? 3.871 -5.008 -9.792 1.00 81.25 77 LEU A CA 1
ATOM 588 C C . LEU A 1 77 ? 4.590 -6.136 -9.020 1.00 81.25 77 LEU A C 1
ATOM 590 O O . LEU A 1 77 ? 4.071 -6.533 -7.976 1.00 81.25 77 LEU A O 1
ATOM 594 N N . PRO A 1 78 ? 5.783 -6.626 -9.422 1.00 86.44 78 PRO A N 1
ATOM 595 C CA . PRO A 1 78 ? 6.486 -7.648 -8.645 1.00 86.44 78 PRO A CA 1
ATOM 596 C C . PRO A 1 78 ? 6.923 -7.181 -7.247 1.00 86.44 78 PRO A C 1
ATOM 598 O O . PRO A 1 78 ? 6.912 -7.986 -6.321 1.00 86.44 78 PRO A O 1
ATOM 601 N N . ALA A 1 79 ? 7.262 -5.897 -7.072 1.00 87.44 79 ALA A N 1
ATOM 602 C CA . ALA A 1 79 ? 7.726 -5.329 -5.799 1.00 87.44 79 ALA A CA 1
ATOM 603 C C . ALA A 1 79 ? 6.601 -5.143 -4.760 1.00 87.44 79 ALA A C 1
ATOM 605 O O . ALA A 1 79 ? 6.863 -5.084 -3.554 1.00 87.44 79 ALA A O 1
ATOM 606 N N . TRP A 1 80 ? 5.349 -5.068 -5.222 1.00 91.00 80 TRP A N 1
ATOM 607 C CA . TRP A 1 80 ? 4.167 -4.997 -4.361 1.00 91.00 80 TRP A CA 1
ATOM 608 C C . TRP A 1 80 ? 3.769 -6.348 -3.760 1.00 91.00 80 TRP A C 1
ATOM 610 O O . TRP A 1 80 ? 3.151 -6.355 -2.697 1.00 91.00 80 TRP A O 1
ATOM 620 N N . ARG A 1 81 ? 4.168 -7.476 -4.370 1.00 92.50 81 ARG A N 1
ATOM 621 C CA . ARG A 1 81 ? 3.790 -8.826 -3.913 1.00 92.50 81 ARG A CA 1
ATOM 622 C C . ARG A 1 81 ? 4.035 -9.028 -2.407 1.00 92.50 81 ARG A C 1
ATOM 624 O O . ARG A 1 81 ? 5.046 -8.529 -1.897 1.00 92.50 81 ARG A O 1
ATOM 631 N N . PRO A 1 82 ? 3.148 -9.762 -1.705 1.00 94.94 82 PRO A N 1
ATOM 632 C CA . PRO A 1 82 ? 1.918 -10.415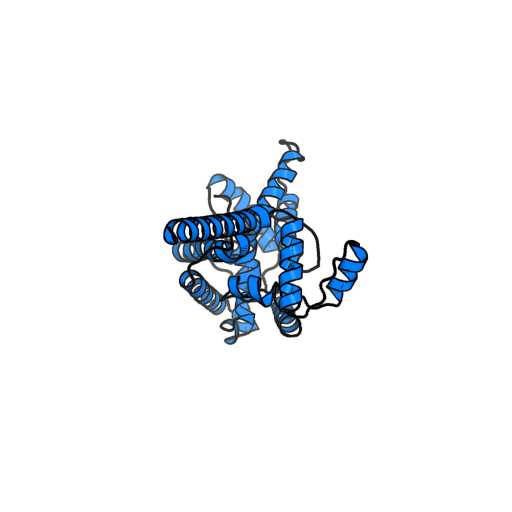 -2.196 1.00 94.94 82 PRO A CA 1
ATOM 633 C C . PRO A 1 82 ? 0.756 -9.456 -2.543 1.00 94.94 82 PRO A C 1
ATOM 635 O O . PRO A 1 82 ? -0.157 -9.848 -3.263 1.00 94.94 82 PRO A O 1
ATOM 638 N N . VAL A 1 83 ? 0.811 -8.195 -2.103 1.00 95.31 83 VAL A N 1
ATOM 639 C CA . VAL A 1 83 ? -0.202 -7.157 -2.370 1.00 95.31 83 VAL A CA 1
ATOM 640 C C . VAL A 1 83 ? -0.271 -6.772 -3.856 1.00 95.31 83 VAL A C 1
ATOM 642 O O . VAL A 1 83 ? 0.732 -6.752 -4.571 1.00 95.31 83 VAL A O 1
ATOM 645 N N . ILE A 1 84 ? -1.476 -6.429 -4.315 1.00 93.31 84 ILE A N 1
ATOM 646 C CA . ILE A 1 84 ? -1.750 -5.851 -5.634 1.00 93.31 84 ILE A CA 1
ATOM 647 C C . ILE A 1 84 ? -1.924 -4.339 -5.479 1.00 93.31 84 ILE A C 1
ATOM 649 O O . ILE A 1 84 ? -2.824 -3.881 -4.781 1.00 93.31 84 ILE A O 1
ATOM 653 N N . SER A 1 85 ? -1.100 -3.547 -6.166 1.00 89.38 85 SER A N 1
ATOM 654 C CA . SER A 1 85 ? -1.267 -2.091 -6.177 1.00 89.38 85 SER A CA 1
ATOM 655 C C . SER A 1 85 ? -2.404 -1.655 -7.100 1.00 89.38 85 SER A C 1
ATOM 657 O O . SER A 1 85 ? -2.264 -1.719 -8.320 1.00 89.38 85 SER A O 1
ATOM 659 N N . LEU A 1 86 ? -3.464 -1.098 -6.507 1.00 83.56 86 LEU A N 1
ATOM 660 C CA . LEU A 1 86 ? -4.565 -0.351 -7.134 1.00 83.56 86 LEU A CA 1
ATOM 661 C C . LEU A 1 86 ? -4.089 0.783 -8.066 1.00 83.56 86 LEU A C 1
ATOM 663 O O . LEU A 1 86 ? -4.869 1.277 -8.872 1.00 83.56 86 LEU A O 1
ATOM 667 N N . GLU A 1 87 ? -2.827 1.210 -7.977 1.00 78.69 87 GLU A N 1
ATOM 668 C CA . GLU A 1 87 ? -2.257 2.228 -8.867 1.00 78.69 87 GLU A CA 1
ATOM 669 C C . GLU A 1 87 ? -1.494 1.625 -10.045 1.00 78.69 87 GLU A C 1
ATOM 671 O O . GLU A 1 87 ? -1.498 2.213 -11.123 1.00 78.69 87 GLU A O 1
ATOM 676 N N . SER A 1 88 ? -0.798 0.501 -9.851 1.00 81.25 88 SER A N 1
ATOM 677 C CA . SER A 1 88 ? 0.018 -0.131 -10.898 1.00 81.25 88 SER A CA 1
ATOM 678 C C . SER A 1 88 ? -0.783 -1.108 -11.771 1.00 81.25 88 SER A C 1
ATOM 680 O O . SER A 1 88 ? -0.320 -1.452 -12.859 1.00 81.25 88 SER A O 1
ATOM 682 N N . VAL A 1 89 ? -1.968 -1.554 -11.329 1.00 84.62 89 VAL A N 1
ATOM 683 C CA . VAL A 1 89 ? -2.922 -2.307 -12.167 1.00 84.62 89 VAL A CA 1
ATOM 684 C C . VAL A 1 89 ? -3.717 -1.393 -13.100 1.00 84.62 89 VAL A C 1
ATOM 686 O O . VAL A 1 89 ? -3.885 -0.205 -12.841 1.00 84.62 89 VAL A O 1
ATOM 689 N N . ASN A 1 90 ? -4.233 -1.975 -14.183 1.00 82.50 90 ASN A N 1
ATOM 690 C CA . ASN A 1 90 ? -4.882 -1.271 -15.292 1.00 82.50 90 ASN A CA 1
ATOM 691 C C . ASN A 1 90 ? -6.209 -1.949 -15.695 1.00 82.50 90 ASN A C 1
ATOM 693 O O . ASN A 1 90 ? -6.601 -2.976 -15.125 1.00 82.50 90 ASN A O 1
ATOM 697 N N . GLY A 1 91 ? -6.898 -1.392 -16.691 1.00 86.50 91 GLY A N 1
ATOM 698 C CA . GLY A 1 91 ? -7.955 -2.061 -17.444 1.00 86.50 91 GLY A CA 1
ATOM 699 C C . GLY A 1 91 ? -9.150 -2.515 -16.604 1.00 86.50 91 GLY A C 1
ATOM 700 O O . GLY A 1 91 ? -9.847 -1.719 -15.973 1.00 86.50 91 GLY A O 1
ATOM 701 N N . GLU A 1 92 ? -9.478 -3.808 -16.657 1.00 90.31 92 GLU A N 1
ATOM 702 C CA . GLU A 1 92 ? -10.609 -4.367 -15.901 1.00 90.31 92 GLU A CA 1
ATOM 703 C C . GLU A 1 92 ? -10.294 -4.575 -14.412 1.00 90.31 92 GLU A C 1
ATOM 705 O O . GLU A 1 92 ? -11.117 -4.220 -13.572 1.00 90.31 92 GLU A O 1
ATOM 710 N N . GLN A 1 93 ? -9.099 -5.071 -14.069 1.00 90.94 93 GLN A N 1
ATOM 711 C CA . GLN A 1 93 ? -8.695 -5.287 -12.673 1.00 90.94 93 GLN A CA 1
ATOM 712 C C . GLN A 1 93 ? -8.704 -3.975 -11.880 1.00 90.94 93 GLN A C 1
ATOM 714 O O . GLN A 1 93 ? -9.263 -3.922 -10.786 1.00 90.94 93 GLN A O 1
ATOM 719 N N . TRP A 1 94 ? -8.187 -2.891 -12.471 1.00 89.12 94 TRP A N 1
ATOM 720 C CA . TRP A 1 94 ? -8.278 -1.554 -11.883 1.00 89.12 94 TRP A CA 1
ATOM 721 C C . TRP A 1 94 ? -9.727 -1.124 -11.627 1.00 89.12 94 TRP A C 1
ATOM 723 O O . TRP A 1 94 ? -10.049 -0.672 -10.528 1.00 89.12 94 TRP A O 1
ATOM 733 N N . ARG A 1 95 ? -10.625 -1.315 -12.606 1.00 88.50 95 ARG A N 1
ATOM 734 C CA . ARG A 1 95 ? -12.057 -1.001 -12.452 1.00 88.50 95 ARG A CA 1
ATOM 735 C C . ARG A 1 95 ? -12.692 -1.815 -11.322 1.00 88.50 95 ARG A C 1
ATOM 737 O O . ARG A 1 95 ? -13.351 -1.222 -10.472 1.00 88.50 95 ARG A O 1
ATOM 744 N N . ARG A 1 96 ? -12.452 -3.133 -11.260 1.00 94.69 96 ARG A N 1
ATOM 745 C CA . ARG A 1 96 ? -12.954 -4.002 -10.178 1.00 94.69 96 ARG A CA 1
ATOM 746 C C . ARG A 1 96 ? -12.470 -3.526 -8.812 1.00 94.69 96 ARG A C 1
ATOM 748 O O . ARG A 1 96 ? -13.302 -3.232 -7.953 1.00 94.69 96 ARG A O 1
ATOM 755 N N . MET A 1 97 ? -11.155 -3.406 -8.624 1.00 91.94 97 MET A N 1
ATOM 756 C CA . MET A 1 97 ? -10.564 -3.002 -7.346 1.00 91.94 97 MET A CA 1
ATOM 757 C C . MET A 1 97 ? -11.023 -1.601 -6.929 1.00 91.94 97 MET A C 1
ATOM 759 O O . MET A 1 97 ? -11.384 -1.412 -5.771 1.00 91.94 97 MET A O 1
ATOM 763 N N . LYS A 1 98 ? -11.116 -0.639 -7.859 1.00 88.44 98 LYS A N 1
ATOM 764 C CA . LYS A 1 98 ? -11.650 0.702 -7.575 1.00 88.44 98 LYS A CA 1
ATOM 765 C C . LYS A 1 98 ? -13.112 0.655 -7.122 1.00 88.44 98 LYS A C 1
ATOM 767 O O . LYS A 1 98 ? -13.451 1.298 -6.133 1.00 88.44 98 LYS A O 1
ATOM 772 N N . THR A 1 99 ? -13.968 -0.132 -7.779 1.00 92.00 99 THR A N 1
ATOM 773 C CA . THR A 1 99 ? -15.368 -0.312 -7.355 1.00 92.00 99 THR A CA 1
ATOM 774 C C . THR A 1 99 ? -15.477 -0.954 -5.970 1.00 92.00 99 THR A C 1
ATOM 776 O O . THR A 1 99 ? -16.308 -0.514 -5.175 1.00 92.00 99 THR A O 1
ATOM 779 N N . GLN A 1 100 ? -14.647 -1.951 -5.640 1.00 92.44 100 GLN A N 1
ATOM 780 C CA . GLN A 1 100 ? -14.645 -2.515 -4.284 1.00 92.44 100 GLN A CA 1
ATOM 781 C C . GLN A 1 100 ? -14.074 -1.522 -3.254 1.00 92.44 100 GLN A C 1
ATOM 783 O O . GLN A 1 100 ? -14.625 -1.408 -2.161 1.00 92.44 100 GLN A O 1
ATOM 788 N N . PHE A 1 101 ? -13.047 -0.738 -3.604 1.00 90.44 101 PHE A N 1
ATOM 789 C CA . PHE A 1 101 ? -12.509 0.317 -2.738 1.00 90.44 101 PHE A CA 1
ATOM 790 C C . PHE A 1 101 ? -13.562 1.384 -2.410 1.00 90.44 101 PHE A C 1
ATOM 792 O O . PHE A 1 101 ? -13.694 1.770 -1.254 1.00 90.44 101 PHE A O 1
ATOM 799 N N . THR A 1 102 ? -14.381 1.807 -3.382 1.00 85.25 102 THR A N 1
ATOM 800 C CA . THR A 1 102 ? -15.492 2.739 -3.120 1.00 85.25 102 THR A CA 1
ATOM 801 C C . THR A 1 102 ? -16.480 2.176 -2.094 1.00 85.25 102 THR A C 1
ATOM 803 O O . THR A 1 102 ? -16.859 2.894 -1.169 1.00 85.25 102 THR A O 1
ATOM 806 N N . LYS A 1 103 ? -16.844 0.888 -2.185 1.00 90.81 103 LYS A N 1
ATOM 807 C CA . LYS A 1 103 ? -17.698 0.237 -1.173 1.00 90.81 103 LYS A CA 1
ATOM 808 C C . LYS A 1 103 ? -17.028 0.178 0.200 1.00 90.81 103 LYS A C 1
ATOM 810 O O . LYS A 1 103 ? -17.679 0.443 1.202 1.00 90.81 103 LYS A O 1
ATOM 815 N N . LEU A 1 104 ? -15.726 -0.116 0.251 1.00 89.12 104 LEU A N 1
ATOM 816 C CA . LEU A 1 104 ? -14.961 -0.083 1.497 1.00 89.12 104 LEU A CA 1
ATOM 817 C C . LEU A 1 104 ? -15.013 1.315 2.131 1.00 89.12 104 LEU A C 1
ATOM 819 O O . LEU A 1 104 ? -15.357 1.438 3.301 1.00 89.12 104 LEU A O 1
ATOM 823 N N . THR A 1 105 ? -14.782 2.382 1.359 1.00 83.56 105 THR A N 1
ATOM 824 C CA . THR A 1 105 ? -14.860 3.759 1.882 1.00 83.56 105 THR A CA 1
ATOM 825 C C . THR A 1 105 ? -16.254 4.168 2.372 1.00 83.56 105 THR A C 1
ATOM 827 O O . THR A 1 105 ? -16.354 5.112 3.145 1.00 83.56 105 THR A O 1
ATOM 830 N N . GLN A 1 106 ? -17.316 3.457 1.974 1.00 86.25 106 GLN A N 1
ATOM 831 C CA . GLN A 1 106 ? -18.682 3.671 2.471 1.00 86.25 106 GLN A CA 1
ATOM 832 C C . GLN A 1 106 ? -18.962 2.975 3.813 1.00 86.25 106 GLN A C 1
ATOM 834 O O . GLN A 1 106 ? -19.939 3.330 4.467 1.00 86.25 106 GLN A O 1
ATOM 839 N N . VAL A 1 107 ? -18.130 2.010 4.233 1.00 88.94 107 VAL A N 1
ATOM 840 C CA . VAL A 1 107 ? -18.268 1.307 5.525 1.00 88.94 107 VAL A CA 1
ATOM 841 C C . VAL A 1 107 ? -17.147 1.608 6.521 1.00 88.94 107 VAL A C 1
ATOM 843 O O . VAL A 1 107 ? -17.173 1.081 7.626 1.00 88.94 107 VAL A O 1
ATOM 846 N N . LEU A 1 108 ? -16.147 2.422 6.175 1.00 84.94 108 LEU A N 1
ATOM 847 C CA . LEU A 1 108 ? -15.156 2.890 7.151 1.00 84.94 108 LEU A CA 1
ATOM 848 C C . LEU A 1 108 ? -15.797 3.840 8.179 1.00 84.94 108 LEU A C 1
ATOM 850 O O . LEU A 1 108 ? -16.855 4.422 7.936 1.00 84.94 108 LEU A O 1
ATOM 854 N N . GLN A 1 109 ? -15.144 4.010 9.333 1.00 82.31 109 GLN A N 1
ATOM 855 C CA . GLN A 1 109 ? -15.536 5.038 10.301 1.00 82.31 109 GLN A CA 1
ATOM 856 C C . GLN A 1 109 ? -15.516 6.439 9.649 1.00 82.31 109 GLN A C 1
ATOM 858 O O . GLN A 1 109 ? -14.752 6.672 8.708 1.00 82.31 109 GLN A O 1
ATOM 863 N N . PRO A 1 110 ? -16.303 7.412 10.146 1.00 78.69 110 PRO A N 1
ATOM 864 C CA . PRO A 1 110 ? -16.235 8.788 9.664 1.00 78.69 110 PRO A CA 1
ATOM 865 C C . PRO A 1 110 ? -14.811 9.355 9.738 1.00 78.69 110 PRO A C 1
ATOM 867 O O . PRO A 1 110 ? -14.087 9.125 10.708 1.00 78.69 110 PRO A O 1
ATOM 870 N N . ILE A 1 111 ? -14.413 10.152 8.739 1.00 71.25 111 ILE A N 1
ATOM 871 C CA . ILE A 1 111 ? -13.092 10.812 8.721 1.00 71.25 111 ILE A CA 1
ATOM 872 C C . ILE A 1 111 ? -12.931 11.759 9.925 1.00 71.25 111 ILE A C 1
ATOM 874 O O . ILE A 1 111 ? -11.820 11.925 10.417 1.00 71.25 111 ILE A O 1
ATOM 878 N N . SER A 1 112 ? -14.028 12.306 10.462 1.00 70.56 112 SER A N 1
ATOM 879 C CA . SER A 1 112 ? -14.015 13.078 11.711 1.00 70.56 112 SER A CA 1
ATOM 880 C C . SER A 1 112 ? -13.446 12.295 12.894 1.00 70.56 112 SER A C 1
ATOM 882 O O . SER A 1 112 ? -12.727 12.884 13.687 1.00 70.56 112 SER A O 1
ATOM 884 N N . GLU A 1 113 ? -13.676 10.981 12.995 1.00 74.88 113 GLU A N 1
ATOM 885 C CA . GLU A 1 113 ? -13.093 10.173 14.075 1.00 74.88 113 GLU A CA 1
ATOM 886 C C . GLU A 1 113 ? -11.585 9.970 13.903 1.00 74.88 113 GLU A C 1
ATOM 888 O O . GLU A 1 113 ? -10.847 9.954 14.888 1.00 74.88 113 GLU A O 1
ATOM 893 N N . LEU A 1 114 ? -11.101 9.895 12.659 1.00 70.81 114 LEU A N 1
ATOM 894 C CA . LEU A 1 114 ? -9.666 9.875 12.371 1.00 70.81 114 LEU A CA 1
ATOM 895 C C . LEU A 1 114 ? -9.022 11.224 12.727 1.00 70.81 114 LEU A C 1
ATOM 897 O O . LEU A 1 114 ? -7.976 11.257 13.372 1.00 70.81 114 LEU A O 1
ATOM 901 N N . THR A 1 115 ? -9.671 12.335 12.368 1.00 67.56 115 THR A N 1
ATOM 902 C CA . THR A 1 115 ? -9.253 13.691 12.754 1.00 67.56 115 THR A CA 1
ATOM 903 C C . THR A 1 115 ? -9.230 13.853 14.280 1.00 67.56 115 THR A C 1
ATOM 905 O O . THR A 1 115 ? -8.192 14.224 14.824 1.00 67.56 115 THR A O 1
ATOM 908 N N . ASN A 1 116 ? -10.300 13.469 14.987 1.00 71.06 116 ASN A N 1
ATOM 909 C CA . ASN A 1 116 ? -10.379 13.478 16.454 1.00 71.06 116 ASN A CA 1
ATOM 910 C C . ASN A 1 116 ? -9.250 12.653 17.097 1.00 71.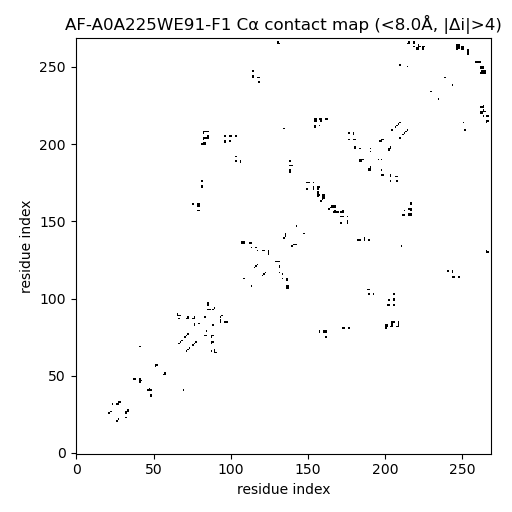06 116 ASN A C 1
ATOM 912 O O . ASN A 1 116 ? -8.645 13.089 18.082 1.00 71.06 116 ASN A O 1
ATOM 916 N N . LEU A 1 117 ? -8.951 11.471 16.539 1.00 69.44 117 LEU A N 1
ATOM 917 C CA . LEU A 1 117 ? -7.876 10.592 16.998 1.00 69.44 117 LEU A CA 1
ATOM 918 C C . LEU A 1 117 ? -6.507 11.274 16.874 1.00 69.44 117 LEU A C 1
ATOM 920 O O . LEU A 1 117 ? -5.765 11.302 17.855 1.00 69.44 117 LEU A O 1
ATOM 924 N N . PHE A 1 118 ? -6.185 11.863 15.719 1.00 65.88 118 PHE A N 1
ATOM 925 C CA . PHE A 1 118 ? -4.927 12.592 15.524 1.00 65.88 118 PHE A CA 1
ATOM 926 C C . PHE A 1 118 ? -4.840 13.865 16.380 1.00 65.88 118 PHE A C 1
ATOM 928 O O . PHE A 1 118 ? -3.807 14.113 16.998 1.00 65.88 118 PHE A O 1
ATOM 935 N N . GLU A 1 119 ? -5.908 14.653 16.482 1.00 67.88 119 GLU A N 1
ATOM 936 C CA . GLU A 1 119 ? -5.905 15.910 17.238 1.00 67.88 119 GLU A CA 1
ATOM 937 C C . GLU A 1 119 ? -5.850 15.731 18.755 1.00 67.88 119 GLU A C 1
ATOM 939 O O . GLU A 1 119 ? -5.233 16.547 19.447 1.00 67.88 119 GLU A O 1
ATOM 944 N N . THR A 1 120 ? -6.517 14.704 19.280 1.00 67.31 120 THR A N 1
ATOM 945 C CA . THR A 1 120 ? -6.521 14.405 20.717 1.00 67.31 120 THR A CA 1
ATOM 946 C C . THR A 1 120 ? -5.263 13.627 21.070 1.00 67.31 120 THR A C 1
ATOM 948 O O . THR A 1 120 ? -4.430 14.099 21.843 1.00 67.31 120 THR A O 1
ATOM 951 N N . ARG A 1 121 ? -5.063 12.460 20.440 1.00 61.56 121 ARG A N 1
ATOM 952 C CA . ARG A 1 121 ? -3.978 11.552 20.816 1.00 61.56 121 ARG A CA 1
ATOM 953 C C . ARG A 1 121 ? -2.616 12.021 20.314 1.00 61.56 121 ARG A C 1
ATOM 955 O O . ARG A 1 121 ? -1.622 11.725 20.962 1.00 61.56 121 ARG A O 1
ATOM 962 N N . GLY A 1 122 ? -2.542 12.788 19.226 1.00 58.31 122 GLY A N 1
ATOM 963 C CA . GLY A 1 122 ? -1.284 13.385 18.769 1.00 58.31 122 GLY A CA 1
ATOM 964 C C . GLY A 1 122 ? -0.731 14.417 19.751 1.00 58.31 122 GLY A C 1
ATOM 965 O O . GLY A 1 122 ? 0.447 14.352 20.089 1.00 58.31 122 GLY A O 1
ATOM 966 N N . ARG A 1 123 ? -1.579 15.303 20.295 1.00 58.28 123 ARG A N 1
ATOM 967 C CA . ARG A 1 123 ? -1.162 16.259 21.340 1.00 58.28 123 ARG A CA 1
ATOM 968 C C . ARG A 1 123 ? -0.684 15.568 22.616 1.00 58.28 123 ARG A C 1
ATOM 970 O O . ARG A 1 123 ? 0.274 16.033 23.220 1.00 58.28 123 ARG A O 1
ATOM 977 N N . GLU A 1 124 ? -1.304 14.453 22.994 1.00 56.66 124 GLU A N 1
ATOM 978 C CA . GLU A 1 124 ? -0.839 13.637 24.120 1.00 56.66 124 GLU A CA 1
ATOM 979 C C . GLU A 1 124 ? 0.498 12.939 23.811 1.00 56.66 124 GLU A C 1
ATOM 981 O O . GLU A 1 124 ? 1.426 13.008 24.611 1.00 56.66 124 GLU A O 1
ATOM 986 N N . LEU A 1 125 ? 0.625 12.270 22.658 1.00 53.66 125 LEU A N 1
ATOM 987 C CA . LEU A 1 125 ? 1.783 11.418 22.352 1.00 53.66 125 LEU A CA 1
ATOM 988 C C . LEU A 1 125 ? 3.039 12.169 21.892 1.00 53.66 125 LEU A C 1
ATOM 990 O O . LEU A 1 125 ? 4.128 11.604 21.998 1.00 53.66 125 LEU A O 1
ATOM 994 N N . LEU A 1 126 ? 2.926 13.439 21.488 1.00 53.22 126 LEU A N 1
ATOM 995 C CA . LEU A 1 126 ? 4.077 14.329 21.268 1.00 53.22 126 LEU A CA 1
ATOM 996 C C . LEU A 1 126 ? 4.979 14.472 22.513 1.00 53.22 126 LEU A C 1
ATOM 998 O O . LEU A 1 126 ? 6.143 14.830 22.368 1.00 53.22 126 LEU A O 1
ATOM 1002 N N . GLY A 1 127 ? 4.472 14.171 23.717 1.00 47.31 127 GLY A N 1
ATOM 1003 C CA . GLY A 1 127 ? 5.258 14.134 24.957 1.00 47.31 127 GLY A CA 1
ATOM 1004 C C . GLY A 1 127 ? 5.815 12.760 25.360 1.00 47.31 127 GLY A C 1
ATOM 1005 O O . GLY A 1 127 ? 6.461 12.674 26.400 1.00 47.31 127 GLY A O 1
ATOM 1006 N N . PHE A 1 128 ? 5.551 11.686 24.600 1.00 46.16 128 PHE A N 1
ATOM 1007 C CA . PHE A 1 128 ? 5.819 10.297 25.026 1.00 46.16 128 PHE A CA 1
ATOM 1008 C C . PHE A 1 128 ? 6.411 9.379 23.934 1.00 46.16 128 PHE A C 1
ATOM 1010 O O . PHE A 1 128 ? 6.315 8.159 24.064 1.00 46.16 128 PHE A O 1
ATOM 1017 N N . GLU A 1 129 ? 6.963 9.922 22.841 1.00 49.50 129 GLU A N 1
ATOM 1018 C CA . GLU A 1 129 ? 7.627 9.166 21.747 1.00 49.50 129 GLU A CA 1
ATOM 1019 C C . GLU A 1 129 ? 6.816 7.970 21.183 1.00 49.50 129 GLU A C 1
ATOM 1021 O O . GLU A 1 129 ? 7.360 7.004 20.648 1.00 49.50 129 GLU A O 1
ATOM 1026 N N . THR A 1 130 ? 5.485 8.004 21.309 1.00 47.19 130 THR A N 1
ATOM 1027 C CA . THR A 1 130 ? 4.618 6.850 21.028 1.00 47.19 130 THR A CA 1
ATOM 1028 C C . THR A 1 130 ? 3.912 6.999 19.680 1.00 47.19 130 THR A C 1
ATOM 1030 O O . THR A 1 130 ? 3.365 8.053 19.359 1.00 47.19 130 THR A O 1
ATOM 1033 N N . VAL A 1 131 ? 3.851 5.914 18.905 1.00 52.72 131 VAL A N 1
ATOM 1034 C CA . VAL A 1 131 ? 3.166 5.879 17.602 1.00 52.72 131 VAL A CA 1
ATOM 1035 C C . VAL A 1 131 ? 1.643 5.999 17.766 1.00 52.72 131 VAL A C 1
ATOM 1037 O O . VAL A 1 131 ? 1.034 5.311 18.586 1.00 52.72 131 VAL A O 1
ATOM 1040 N N . ILE A 1 132 ? 1.008 6.841 16.942 1.00 56.44 132 ILE A N 1
ATOM 1041 C CA . ILE A 1 132 ? -0.455 6.906 16.820 1.00 56.44 132 ILE A CA 1
ATOM 1042 C C . ILE A 1 132 ? -0.932 5.713 15.983 1.00 56.44 132 ILE A C 1
ATOM 1044 O O . ILE A 1 132 ? -0.673 5.640 14.782 1.00 56.44 132 ILE A O 1
ATOM 1048 N N . ASP A 1 133 ? -1.662 4.795 16.611 1.00 64.31 133 ASP A N 1
ATOM 1049 C CA . ASP A 1 133 ? -2.331 3.686 15.929 1.00 64.31 133 ASP A CA 1
ATOM 1050 C C . ASP A 1 133 ? -3.563 4.186 15.150 1.00 64.31 133 ASP A C 1
ATOM 1052 O O . ASP A 1 133 ? -4.680 4.242 15.668 1.00 64.31 133 ASP A O 1
ATOM 1056 N N . ALA A 1 134 ? -3.349 4.552 13.885 1.00 66.38 134 ALA A N 1
ATOM 1057 C CA . ALA A 1 134 ? -4.417 4.889 12.944 1.00 66.38 134 ALA A CA 1
ATOM 1058 C C . ALA A 1 134 ? -5.198 3.654 12.446 1.00 66.38 134 ALA A C 1
ATOM 1060 O O . ALA A 1 134 ? -6.302 3.796 11.918 1.00 66.38 134 ALA A O 1
ATOM 1061 N N . LEU A 1 135 ? -4.678 2.434 12.628 1.00 75.19 135 LEU A N 1
ATOM 1062 C CA . LEU A 1 135 ? -5.365 1.208 12.211 1.00 75.19 135 LEU A CA 1
ATOM 1063 C C . LEU A 1 135 ? -6.519 0.865 13.164 1.00 75.19 135 LEU A C 1
ATOM 1065 O O . LEU A 1 135 ? -7.512 0.280 12.729 1.00 75.19 135 LEU A O 1
ATOM 1069 N N . LYS A 1 136 ? -6.490 1.355 14.409 1.00 77.25 136 LYS A N 1
ATOM 1070 C CA . LYS A 1 136 ? -7.652 1.367 15.313 1.00 77.25 136 LYS A CA 1
ATOM 1071 C C . LYS A 1 136 ? -8.918 1.972 14.681 1.00 77.25 136 LYS A C 1
ATOM 1073 O O . LYS A 1 136 ? -10.010 1.501 14.982 1.00 77.25 136 LYS A O 1
ATOM 1078 N N . TRP A 1 137 ? -8.809 2.984 13.817 1.00 82.81 137 TRP A N 1
ATOM 1079 C CA . TRP A 1 137 ? -9.962 3.584 13.115 1.00 82.81 137 TRP A CA 1
ATOM 1080 C C . TRP A 1 137 ? -10.519 2.668 12.005 1.00 82.81 137 TRP A C 1
ATOM 1082 O O . TRP A 1 137 ? -11.723 2.643 11.751 1.00 82.81 137 TRP A O 1
ATOM 1092 N N . VAL A 1 138 ? -9.660 1.843 11.392 1.00 85.19 138 VAL A N 1
ATOM 1093 C CA . VAL A 1 138 ? -10.050 0.841 10.384 1.00 85.19 138 VAL A CA 1
ATOM 1094 C C . VAL A 1 138 ? -10.726 -0.371 11.044 1.00 85.19 138 VAL A C 1
ATOM 1096 O O . VAL A 1 138 ? -11.835 -0.749 10.664 1.00 85.19 138 VAL A O 1
ATOM 1099 N N . PHE A 1 139 ? -10.063 -0.964 12.042 1.00 89.00 139 PHE A N 1
ATOM 1100 C CA . PHE A 1 139 ? -10.409 -2.265 12.638 1.00 89.00 139 PHE A CA 1
ATOM 1101 C C . PHE A 1 139 ? -11.168 -2.186 13.974 1.00 89.00 139 PHE A C 1
ATOM 1103 O O . PHE A 1 139 ? -11.566 -3.216 14.519 1.00 89.00 139 PHE A O 1
ATOM 1110 N N . GLU A 1 140 ? -11.368 -0.982 14.509 1.00 86.44 140 GLU A N 1
ATOM 1111 C CA . GLU A 1 140 ? -12.173 -0.674 15.706 1.00 86.44 140 GLU A CA 1
ATOM 1112 C C . GLU A 1 140 ? -11.647 -1.246 17.037 1.00 86.44 140 GLU A C 1
ATOM 1114 O O . GLU A 1 140 ? -12.340 -1.217 18.055 1.00 86.44 140 GLU A O 1
ATOM 1119 N N . ARG A 1 141 ? -10.396 -1.721 17.065 1.00 82.75 141 ARG A N 1
ATOM 1120 C CA . ARG A 1 141 ? -9.763 -2.374 18.224 1.00 82.75 141 ARG A CA 1
ATOM 1121 C C . ARG A 1 141 ? -8.379 -1.810 18.543 1.00 82.75 141 ARG A C 1
ATOM 1123 O O . ARG A 1 141 ? -7.827 -1.032 17.777 1.00 82.75 141 ARG A O 1
ATOM 1130 N N . LYS A 1 142 ? -7.807 -2.246 19.669 1.00 80.25 142 LYS A N 1
ATOM 1131 C CA . LYS A 1 142 ? -6.362 -2.157 19.933 1.00 80.25 142 LYS A CA 1
ATOM 1132 C C . LYS A 1 142 ? -5.696 -3.455 19.479 1.00 80.25 142 LYS A C 1
ATOM 1134 O O . LYS A 1 142 ? -6.260 -4.522 19.717 1.00 80.25 142 LYS A O 1
ATOM 1139 N N . PHE A 1 143 ? -4.502 -3.368 18.908 1.00 77.31 143 PHE A N 1
ATOM 1140 C CA . PHE A 1 143 ? -3.689 -4.539 18.572 1.00 77.31 143 PHE A CA 1
ATOM 1141 C C . PHE A 1 143 ? -2.772 -4.945 19.726 1.00 77.31 143 PHE A C 1
ATOM 1143 O O . PHE A 1 143 ? -2.503 -4.161 20.640 1.00 77.31 143 PHE A O 1
ATOM 1150 N N . ASP A 1 144 ? -2.260 -6.170 19.650 1.00 80.75 144 ASP A N 1
ATOM 1151 C CA . ASP A 1 144 ? -1.064 -6.555 20.392 1.00 80.75 144 ASP A CA 1
ATOM 1152 C C . ASP A 1 144 ? 0.154 -5.765 19.876 1.00 80.75 144 ASP A C 1
ATOM 1154 O O . ASP A 1 144 ? 0.325 -5.588 18.666 1.00 80.75 144 ASP A O 1
ATOM 1158 N N . SER A 1 145 ? 1.005 -5.287 20.786 1.00 74.25 145 SER A N 1
ATOM 1159 C CA . SER A 1 145 ? 2.121 -4.403 20.434 1.00 74.25 145 SER A CA 1
ATOM 1160 C C . SER A 1 145 ? 3.265 -5.119 19.715 1.00 74.25 145 SER A C 1
ATOM 1162 O O . SER A 1 145 ? 3.949 -4.481 18.916 1.00 74.25 145 SER A O 1
ATOM 1164 N N . GLN A 1 146 ? 3.461 -6.424 19.934 1.00 75.12 146 GLN A N 1
ATOM 1165 C CA . GLN A 1 146 ? 4.485 -7.201 19.228 1.00 75.12 146 GLN A CA 1
ATOM 1166 C C . GLN A 1 146 ? 4.038 -7.495 17.791 1.00 75.12 146 GLN A C 1
ATOM 1168 O O . GLN A 1 146 ? 4.794 -7.245 16.853 1.00 75.12 146 GLN A O 1
ATOM 1173 N N . LYS A 1 147 ? 2.780 -7.914 17.599 1.00 76.56 147 LYS A N 1
ATOM 1174 C CA . LYS A 1 147 ? 2.183 -8.080 16.262 1.00 76.56 147 LYS A CA 1
ATOM 1175 C C . LYS A 1 147 ? 2.184 -6.770 15.473 1.00 76.56 147 LYS A C 1
ATOM 1177 O O . LYS A 1 147 ? 2.605 -6.749 14.321 1.00 76.56 147 LYS A O 1
ATOM 1182 N N . PHE A 1 148 ? 1.775 -5.662 16.094 1.00 76.88 148 PHE A N 1
ATOM 1183 C CA . PHE A 1 148 ? 1.789 -4.350 15.442 1.00 76.88 148 PHE A CA 1
ATOM 1184 C C . PHE A 1 148 ? 3.214 -3.886 15.086 1.00 76.88 148 PHE A C 1
ATOM 1186 O O . PHE A 1 148 ? 3.415 -3.286 14.031 1.00 76.88 148 PHE A O 1
ATOM 1193 N N . ALA A 1 149 ? 4.224 -4.207 15.903 1.00 76.06 149 ALA A N 1
ATOM 1194 C CA . ALA A 1 149 ? 5.622 -3.935 15.568 1.00 76.06 149 ALA A CA 1
ATOM 1195 C C . ALA A 1 149 ? 6.104 -4.735 14.340 1.00 76.06 149 ALA A C 1
ATOM 1197 O O . ALA A 1 149 ? 6.812 -4.177 13.500 1.00 76.06 149 ALA A O 1
ATOM 1198 N N . GLU A 1 150 ? 5.684 -5.996 14.176 1.00 78.44 150 GLU A N 1
ATOM 1199 C CA . GLU A 1 150 ? 5.979 -6.782 12.966 1.00 78.44 150 GLU A CA 1
ATOM 1200 C C . GLU A 1 150 ? 5.287 -6.202 11.718 1.00 78.44 150 GLU A C 1
ATOM 1202 O O . GLU A 1 150 ? 5.921 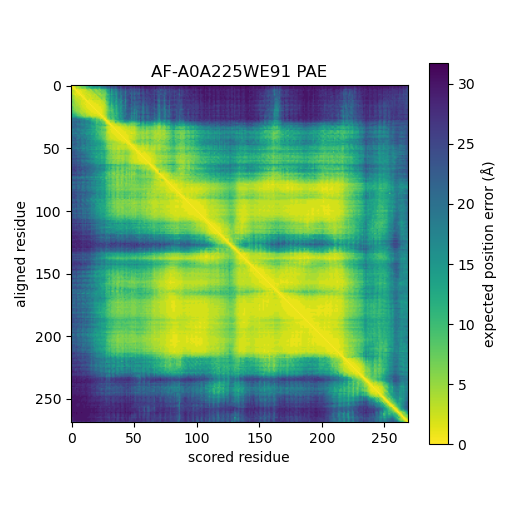-6.065 10.669 1.00 78.44 150 GLU A O 1
ATOM 1207 N N . VAL A 1 151 ? 4.032 -5.754 11.839 1.00 82.94 151 VAL A N 1
ATOM 1208 C CA . VAL A 1 151 ? 3.318 -5.042 10.761 1.00 82.94 151 VAL A CA 1
ATOM 1209 C C . VAL A 1 151 ? 4.053 -3.757 10.376 1.00 82.94 151 VAL A C 1
ATOM 1211 O O . VAL A 1 151 ? 4.291 -3.521 9.192 1.00 82.94 151 VAL A O 1
ATOM 1214 N N . CYS A 1 152 ? 4.488 -2.950 11.346 1.00 80.12 152 CYS A N 1
ATOM 1215 C CA . CYS A 1 152 ? 5.305 -1.763 11.088 1.00 80.12 152 CYS A CA 1
ATOM 1216 C C . CYS A 1 152 ? 6.625 -2.119 10.382 1.00 80.12 152 CYS A C 1
ATOM 1218 O O . CYS A 1 152 ? 6.967 -1.488 9.380 1.00 80.12 152 CYS A O 1
ATOM 1220 N N . HIS A 1 153 ? 7.324 -3.167 10.831 1.00 80.00 153 HIS A N 1
ATOM 1221 C CA . HIS A 1 153 ? 8.554 -3.652 10.200 1.00 80.00 153 HIS A CA 1
ATOM 1222 C C . HIS A 1 153 ? 8.335 -4.087 8.739 1.00 80.00 153 HIS A C 1
ATOM 1224 O O . HIS A 1 153 ? 9.132 -3.736 7.866 1.00 80.00 153 HIS A O 1
ATOM 1230 N N . SER A 1 154 ? 7.219 -4.757 8.436 1.00 86.38 154 SER A N 1
ATOM 1231 C CA . SER A 1 154 ? 6.880 -5.197 7.075 1.00 86.38 154 SER A CA 1
ATOM 1232 C C . SER A 1 154 ? 6.811 -4.054 6.055 1.00 86.38 154 SER A C 1
ATOM 1234 O O . SER A 1 154 ? 7.172 -4.232 4.888 1.00 86.38 154 SER A O 1
ATOM 1236 N N . THR A 1 155 ? 6.416 -2.849 6.483 1.00 84.56 155 THR A N 1
ATOM 1237 C CA . THR A 1 155 ? 6.372 -1.676 5.598 1.00 84.56 155 THR A CA 1
ATOM 1238 C C . THR A 1 155 ? 7.759 -1.320 5.064 1.00 84.56 155 THR A C 1
ATOM 1240 O O . THR A 1 155 ? 7.893 -0.876 3.920 1.00 84.56 155 THR A O 1
ATOM 1243 N N . TRP A 1 156 ? 8.805 -1.605 5.845 1.00 84.12 156 TRP A N 1
ATOM 1244 C CA . TRP A 1 156 ? 10.198 -1.453 5.448 1.00 84.12 156 TRP A CA 1
ATOM 1245 C C . TRP A 1 156 ? 10.601 -2.497 4.401 1.00 84.12 156 TRP A C 1
ATOM 1247 O O . TRP A 1 156 ? 11.281 -2.153 3.435 1.00 84.12 156 TRP A O 1
ATOM 1257 N N . GLU A 1 157 ? 10.094 -3.728 4.490 1.00 89.19 157 GLU A N 1
ATOM 1258 C CA . GLU A 1 157 ? 10.275 -4.762 3.460 1.00 89.19 157 GLU A CA 1
ATOM 1259 C C . GLU A 1 157 ? 9.594 -4.382 2.132 1.00 89.19 157 GLU A C 1
ATOM 1261 O O . GLU A 1 157 ? 10.165 -4.564 1.052 1.00 89.19 157 GLU A O 1
ATOM 1266 N N . TRP A 1 158 ? 8.413 -3.758 2.171 1.00 89.44 158 TRP A N 1
ATOM 1267 C CA . TRP A 1 158 ? 7.833 -3.147 0.969 1.00 89.44 158 TRP A CA 1
ATOM 1268 C C . TRP A 1 158 ? 8.659 -1.958 0.460 1.00 89.44 158 TRP A C 1
ATOM 1270 O O . TRP A 1 158 ? 8.936 -1.887 -0.739 1.00 89.44 158 TRP A O 1
ATOM 1280 N N . ARG A 1 159 ? 9.141 -1.068 1.337 1.00 85.31 159 ARG A N 1
ATOM 1281 C CA . ARG A 1 159 ? 9.990 0.076 0.958 1.00 85.31 159 ARG A CA 1
ATOM 1282 C C . ARG A 1 159 ? 11.307 -0.350 0.299 1.00 85.31 159 ARG A C 1
ATOM 1284 O O . ARG A 1 159 ? 11.706 0.268 -0.692 1.00 85.31 159 ARG A O 1
ATOM 1291 N N . LYS A 1 160 ? 11.961 -1.407 0.794 1.00 85.56 160 LYS A N 1
ATOM 1292 C CA . LYS A 1 160 ? 13.200 -1.962 0.219 1.00 85.56 160 LYS A CA 1
ATOM 1293 C C . LYS A 1 160 ? 13.023 -2.319 -1.258 1.00 85.56 160 LYS A C 1
ATOM 1295 O O . LYS A 1 160 ? 13.820 -1.874 -2.080 1.00 85.56 160 LYS A O 1
ATOM 1300 N N . GLN A 1 161 ? 11.959 -3.040 -1.615 1.00 86.69 161 GLN A N 1
ATOM 1301 C CA . GLN A 1 161 ? 11.692 -3.422 -3.009 1.00 86.69 161 GLN A CA 1
ATOM 1302 C C . GLN A 1 161 ? 11.085 -2.284 -3.849 1.00 86.69 161 GLN A C 1
ATOM 1304 O O . GLN A 1 161 ? 11.482 -2.093 -4.999 1.00 86.69 161 GLN A O 1
ATOM 1309 N N . ILE A 1 162 ? 10.140 -1.509 -3.306 1.00 83.44 162 ILE A N 1
ATOM 1310 C CA . ILE A 1 162 ? 9.414 -0.480 -4.070 1.00 83.44 162 ILE A CA 1
ATOM 1311 C C . ILE A 1 162 ? 10.279 0.765 -4.300 1.00 83.44 162 ILE A C 1
ATOM 1313 O O . ILE A 1 162 ? 10.384 1.216 -5.442 1.00 83.44 162 ILE A O 1
ATOM 1317 N N . VAL A 1 163 ? 10.912 1.299 -3.251 1.00 77.44 163 VAL A N 1
ATOM 1318 C CA . VAL A 1 163 ? 11.646 2.577 -3.285 1.00 77.44 163 VAL A CA 1
ATOM 1319 C C . VAL A 1 163 ? 13.143 2.355 -3.493 1.00 77.44 163 VAL A C 1
ATOM 1321 O O . VAL A 1 163 ? 13.731 2.956 -4.388 1.00 77.44 163 VAL A O 1
ATOM 1324 N N . LEU A 1 164 ? 13.764 1.473 -2.701 1.00 76.94 164 LEU A N 1
ATOM 1325 C CA . LEU A 1 164 ? 15.224 1.277 -2.720 1.00 76.94 164 LEU A CA 1
ATOM 1326 C C . LEU A 1 164 ? 15.703 0.291 -3.804 1.00 76.94 164 LEU A C 1
ATOM 1328 O O . LEU A 1 164 ? 16.903 0.197 -4.047 1.00 76.94 164 LEU A O 1
ATOM 1332 N N . LYS A 1 165 ? 14.775 -0.431 -4.451 1.00 80.94 165 LYS A N 1
ATOM 1333 C CA . LYS A 1 165 ? 15.024 -1.491 -5.452 1.00 80.94 165 LYS A CA 1
ATOM 1334 C C . LYS A 1 165 ? 15.975 -2.605 -4.975 1.00 80.94 165 LYS A C 1
ATOM 1336 O O . LYS A 1 165 ? 16.646 -3.240 -5.784 1.00 80.94 165 LYS A O 1
ATOM 1341 N N . GLY A 1 166 ? 16.017 -2.844 -3.665 1.00 82.75 166 GLY A N 1
ATOM 1342 C CA . GLY A 1 166 ? 16.784 -3.911 -3.022 1.00 82.75 166 GLY A CA 1
ATOM 1343 C C . GLY A 1 166 ? 15.951 -5.157 -2.704 1.00 82.75 166 GLY A C 1
ATOM 1344 O O . GLY A 1 166 ? 14.766 -5.248 -3.030 1.00 82.75 166 GLY A O 1
ATOM 1345 N N . PHE A 1 167 ? 16.583 -6.117 -2.031 1.00 87.12 167 PHE A N 1
ATOM 1346 C CA . PHE A 1 167 ? 15.940 -7.336 -1.531 1.00 87.12 167 PHE A CA 1
ATOM 1347 C C . PHE A 1 167 ? 15.117 -7.068 -0.264 1.00 87.12 167 PHE A C 1
ATOM 1349 O O . PHE A 1 167 ? 15.386 -6.113 0.464 1.00 87.12 167 PHE A O 1
ATOM 1356 N N . ALA A 1 168 ? 14.129 -7.921 0.000 1.00 90.00 168 ALA A N 1
ATOM 1357 C CA . ALA A 1 168 ? 13.242 -7.834 1.156 1.00 90.00 168 ALA A CA 1
ATOM 1358 C C . ALA A 1 168 ? 12.763 -9.229 1.575 1.00 90.00 168 ALA A C 1
ATOM 1360 O O . ALA A 1 168 ? 12.718 -10.132 0.736 1.00 90.00 168 ALA A O 1
ATOM 1361 N N . ASP A 1 169 ? 12.385 -9.386 2.841 1.00 92.31 169 ASP A N 1
ATOM 1362 C CA . ASP A 1 169 ? 11.815 -10.631 3.360 1.00 92.31 169 ASP A CA 1
ATOM 1363 C C . ASP A 1 169 ? 10.372 -10.825 2.849 1.00 92.31 169 ASP A C 1
ATOM 1365 O O . ASP A 1 169 ? 9.491 -9.991 3.072 1.00 92.31 169 ASP A O 1
ATOM 1369 N N . GLY A 1 170 ? 10.134 -11.922 2.124 1.00 91.94 170 GLY A N 1
ATOM 1370 C CA . GLY A 1 170 ? 8.806 -12.286 1.623 1.00 91.94 170 GLY A CA 1
ATOM 1371 C C . GLY A 1 170 ? 7.880 -12.841 2.709 1.00 91.94 170 GLY A C 1
ATOM 1372 O O . GLY A 1 170 ? 6.696 -12.516 2.717 1.00 91.94 170 GLY A O 1
ATOM 1373 N N . GLY A 1 171 ? 8.418 -13.597 3.667 1.00 94.75 171 GLY A N 1
ATOM 1374 C CA . GLY A 1 171 ? 7.650 -14.204 4.751 1.00 94.75 171 GLY A CA 1
ATOM 1375 C C . GLY A 1 171 ? 7.123 -13.172 5.749 1.00 94.75 171 GLY A C 1
ATOM 1376 O O . GLY A 1 171 ? 6.005 -13.312 6.235 1.00 94.75 171 GLY A O 1
ATOM 1377 N N . VAL A 1 172 ? 7.875 -12.098 6.019 1.00 93.06 172 VAL A N 1
ATOM 1378 C CA . VAL A 1 172 ? 7.386 -10.941 6.804 1.00 93.06 172 VAL A CA 1
ATOM 1379 C C . VAL A 1 172 ? 6.165 -10.297 6.128 1.00 93.06 172 VAL A C 1
ATOM 1381 O O . VAL A 1 172 ? 5.178 -9.961 6.7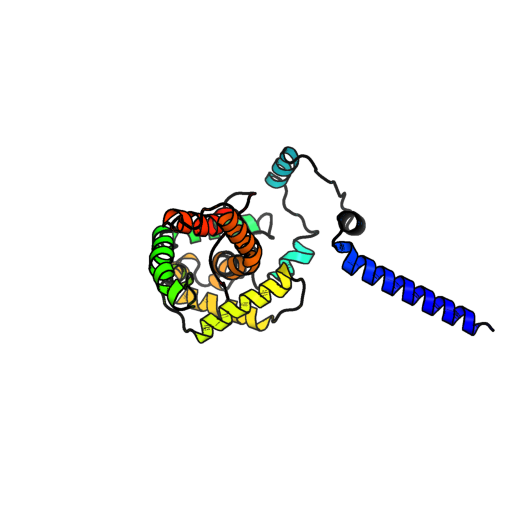89 1.00 93.06 172 VAL A O 1
ATOM 1384 N N . LYS A 1 173 ? 6.194 -10.156 4.797 1.00 94.44 173 LYS A N 1
ATOM 1385 C CA . LYS A 1 173 ? 5.064 -9.614 4.031 1.00 94.44 173 LYS A CA 1
ATOM 1386 C C . LYS A 1 173 ? 3.863 -10.564 4.006 1.00 94.44 173 LYS A C 1
ATOM 1388 O O . LYS A 1 173 ? 2.730 -10.102 4.115 1.00 94.44 173 LYS A O 1
ATOM 1393 N N . GLU A 1 174 ? 4.096 -11.868 3.878 1.00 95.75 174 GLU A N 1
ATOM 1394 C CA . GLU A 1 174 ? 3.047 -12.896 3.898 1.00 95.75 174 GLU A CA 1
ATOM 1395 C C . GLU A 1 174 ? 2.352 -12.958 5.264 1.00 95.75 174 GLU A C 1
ATOM 1397 O O . GLU A 1 174 ? 1.131 -12.811 5.315 1.00 95.75 174 GLU A O 1
ATOM 1402 N N . ARG A 1 175 ? 3.102 -12.997 6.376 1.00 94.88 175 ARG A N 1
ATOM 1403 C CA . ARG A 1 175 ? 2.528 -12.910 7.735 1.00 94.88 175 ARG A CA 1
ATOM 1404 C C . ARG A 1 175 ? 1.737 -11.621 7.971 1.00 94.88 175 ARG A C 1
ATOM 1406 O O . ARG A 1 175 ? 0.750 -11.628 8.700 1.00 94.88 175 ARG A O 1
ATOM 1413 N N . THR A 1 176 ? 2.109 -10.521 7.315 1.00 94.06 176 THR A N 1
ATOM 1414 C CA . THR A 1 176 ? 1.344 -9.262 7.375 1.00 94.06 176 THR A CA 1
ATOM 1415 C C . THR A 1 176 ? 0.018 -9.340 6.605 1.00 94.06 176 THR A C 1
ATOM 1417 O O . THR A 1 176 ? -0.968 -8.729 7.024 1.00 94.06 176 THR A O 1
ATOM 1420 N N . VAL A 1 177 ? -0.057 -10.121 5.520 1.00 96.69 177 VAL A N 1
ATOM 1421 C CA . VAL A 1 177 ? -1.339 -10.451 4.869 1.00 96.69 177 VAL A CA 1
ATOM 1422 C C . VAL A 1 177 ? -2.188 -11.330 5.779 1.00 96.69 177 VAL A C 1
ATOM 1424 O O . VAL A 1 177 ? -3.351 -11.006 5.999 1.00 96.69 177 VAL A O 1
ATOM 1427 N N . GLU A 1 178 ? -1.620 -12.402 6.335 1.00 95.94 178 GLU A N 1
ATOM 1428 C CA . GLU A 1 178 ? -2.327 -13.309 7.251 1.00 95.94 178 GLU A CA 1
ATOM 1429 C C . GLU A 1 178 ? -2.910 -12.551 8.448 1.00 95.94 178 GLU A C 1
ATOM 1431 O O . GLU A 1 178 ? -4.102 -12.672 8.736 1.00 95.94 178 GLU A O 1
ATOM 1436 N N . TRP A 1 179 ? -2.093 -11.698 9.076 1.00 94.44 179 TRP A N 1
ATOM 1437 C CA . TRP A 1 179 ? -2.516 -10.777 10.124 1.00 94.44 179 TRP A CA 1
ATOM 1438 C C . TRP A 1 179 ? -3.660 -9.877 9.651 1.00 94.44 179 TRP A C 1
ATOM 1440 O O . TRP A 1 179 ? -4.721 -9.885 10.265 1.00 94.44 179 TRP A O 1
ATOM 1450 N N . CYS A 1 180 ? -3.509 -9.156 8.535 1.00 94.88 180 CYS A N 1
ATOM 1451 C CA . CYS A 1 180 ? -4.542 -8.233 8.059 1.00 94.88 180 CYS A CA 1
ATOM 1452 C C . CYS A 1 180 ? -5.872 -8.944 7.759 1.00 94.88 180 CYS A C 1
ATOM 1454 O O . CYS A 1 180 ? -6.935 -8.389 8.032 1.00 94.88 180 CYS A O 1
ATOM 1456 N N . VAL A 1 181 ? -5.837 -10.159 7.205 1.00 96.62 181 VAL A N 1
ATOM 1457 C CA . VAL A 1 181 ? -7.042 -10.955 6.925 1.00 96.62 181 VAL A CA 1
ATOM 1458 C C . VAL A 1 181 ? -7.701 -11.437 8.221 1.00 96.62 181 VAL A C 1
ATOM 1460 O O . VAL A 1 181 ? -8.929 -11.428 8.310 1.00 96.62 181 VAL A O 1
ATOM 1463 N N . GLU A 1 182 ? -6.923 -11.800 9.241 1.00 95.12 182 GLU A N 1
ATOM 1464 C CA . GLU A 1 182 ? -7.457 -12.146 10.563 1.00 95.12 182 GLU A CA 1
ATOM 1465 C C . GLU A 1 182 ? -8.048 -10.925 11.280 1.00 95.12 182 GLU A C 1
ATOM 1467 O O . GLU A 1 182 ? -9.175 -10.984 11.772 1.00 95.12 182 GLU A O 1
ATOM 1472 N N . GLU A 1 183 ? -7.366 -9.777 11.254 1.00 94.06 183 GLU A N 1
ATOM 1473 C CA . GLU A 1 183 ? -7.915 -8.532 11.792 1.00 94.06 183 GLU A CA 1
ATOM 1474 C C . GLU A 1 183 ? -9.214 -8.138 11.063 1.00 94.06 183 GLU A C 1
ATOM 1476 O O . GLU A 1 183 ? -10.174 -7.742 11.719 1.00 94.06 183 GLU A O 1
ATOM 1481 N N . ILE A 1 184 ? -9.328 -8.335 9.740 1.00 95.25 184 ILE A N 1
ATOM 1482 C CA . ILE A 1 184 ? -10.602 -8.134 9.026 1.00 95.25 184 ILE A CA 1
ATOM 1483 C C . ILE A 1 184 ? -11.703 -9.061 9.576 1.00 95.25 184 ILE A C 1
ATOM 1485 O O . ILE A 1 184 ? -12.811 -8.587 9.827 1.00 95.25 184 ILE A O 1
ATOM 1489 N N . ARG A 1 185 ? -11.424 -10.359 9.792 1.00 95.31 185 ARG A N 1
ATOM 1490 C CA . ARG A 1 185 ? -12.428 -11.348 10.247 1.00 95.31 185 ARG A CA 1
ATOM 1491 C C . ARG A 1 185 ? -13.104 -10.957 11.559 1.00 95.31 185 ARG A C 1
ATOM 1493 O O . ARG A 1 185 ? -14.317 -11.103 11.667 1.00 95.31 185 ARG A O 1
ATOM 1500 N N . CYS A 1 186 ? -12.357 -10.446 12.541 1.00 94.38 186 CYS A N 1
ATOM 1501 C CA . CYS A 1 186 ? -12.942 -10.046 13.830 1.00 94.38 186 CYS A CA 1
ATOM 1502 C C . CYS A 1 186 ? -13.544 -8.621 13.844 1.00 94.38 186 CYS A C 1
ATOM 1504 O O . CYS A 1 186 ? -13.968 -8.164 14.903 1.00 94.38 186 CYS A O 1
ATOM 1506 N N . THR A 1 187 ? -13.593 -7.910 12.707 1.00 94.81 187 THR A N 1
ATOM 1507 C CA . THR A 1 187 ? -14.308 -6.627 12.556 1.00 94.81 187 THR A CA 1
ATOM 1508 C C . THR A 1 187 ? -15.529 -6.869 11.661 1.00 94.81 187 THR A C 1
ATOM 1510 O O . THR A 1 187 ? -15.396 -6.789 10.436 1.00 94.81 187 THR A O 1
ATOM 1513 N N . PRO A 1 188 ? -16.723 -7.163 12.224 1.00 93.94 188 PRO A N 1
ATOM 1514 C CA . PRO A 1 188 ? -17.875 -7.651 11.456 1.00 93.94 188 PRO A CA 1
ATOM 1515 C C . PRO A 1 188 ? -18.233 -6.765 10.263 1.00 93.94 188 PRO A C 1
ATOM 1517 O O . PRO A 1 188 ? -18.318 -7.253 9.144 1.00 93.94 188 PRO A O 1
ATOM 1520 N N . ARG A 1 189 ? -18.271 -5.442 10.463 1.00 94.44 189 ARG A N 1
ATOM 1521 C CA . ARG A 1 189 ? -18.524 -4.430 9.422 1.00 94.44 189 ARG A CA 1
ATOM 1522 C C . AR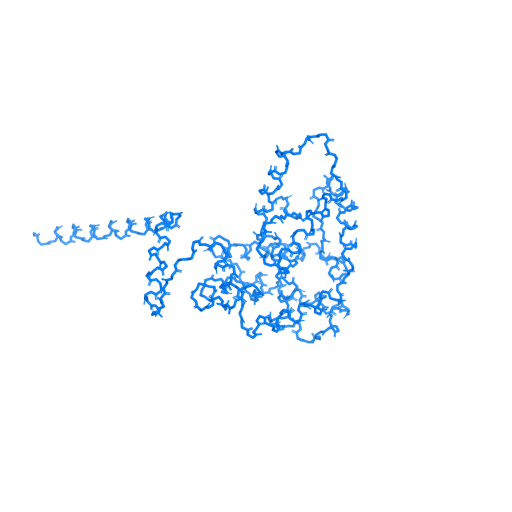G A 1 189 ? -17.587 -4.519 8.206 1.00 94.44 189 ARG A C 1
ATOM 1524 O O . ARG A 1 189 ? -17.996 -4.191 7.095 1.00 94.44 189 ARG A O 1
ATOM 1531 N N . LEU A 1 190 ? -16.329 -4.928 8.400 1.00 95.50 190 LEU A N 1
ATOM 1532 C CA . LEU A 1 190 ? -15.407 -5.186 7.291 1.00 95.50 190 LEU A CA 1
ATOM 1533 C C . LEU A 1 190 ? -15.655 -6.577 6.710 1.00 95.50 190 LEU A C 1
ATOM 1535 O O . LEU A 1 190 ? -15.802 -6.709 5.496 1.00 95.50 190 LEU A O 1
ATOM 1539 N N . TYR A 1 191 ? -15.729 -7.612 7.553 1.00 96.44 191 TYR A N 1
ATOM 1540 C CA . TYR A 1 191 ? -15.897 -8.988 7.089 1.00 96.44 191 TYR A CA 1
ATOM 1541 C C . TYR A 1 191 ? -17.192 -9.191 6.287 1.00 96.44 191 TYR A C 1
ATOM 1543 O O . TYR A 1 191 ? -17.141 -9.771 5.208 1.00 96.44 191 TYR A O 1
ATOM 1551 N N . GLU A 1 192 ? -18.321 -8.642 6.730 1.00 96.38 192 GLU A N 1
ATOM 1552 C CA . GLU A 1 192 ? -19.631 -8.705 6.060 1.00 96.38 192 GLU A CA 1
ATOM 1553 C C . GLU A 1 192 ? -19.620 -8.134 4.632 1.00 96.38 192 GLU A C 1
ATOM 1555 O O . GLU A 1 192 ? -20.390 -8.587 3.786 1.00 96.38 192 GLU A O 1
ATOM 1560 N N . LEU A 1 193 ? -18.724 -7.185 4.328 1.00 96.75 193 LEU A N 1
ATOM 1561 C CA . LEU A 1 193 ? -18.679 -6.513 3.027 1.00 96.75 193 LEU A CA 1
ATOM 1562 C C . LEU A 1 193 ? -18.298 -7.455 1.869 1.00 96.75 193 LEU A C 1
ATOM 1564 O O . LEU A 1 193 ? -18.839 -7.328 0.768 1.00 96.75 193 LEU A O 1
ATOM 1568 N N . PHE A 1 194 ? -17.358 -8.379 2.104 1.00 97.69 194 PHE A N 1
ATOM 1569 C CA . PHE A 1 194 ? -16.812 -9.284 1.076 1.00 97.69 194 PHE A CA 1
ATOM 1570 C C . PHE A 1 194 ? -16.650 -10.751 1.535 1.00 97.69 194 PHE A C 1
ATOM 1572 O O . PHE A 1 194 ? -16.382 -11.628 0.712 1.00 97.69 194 PHE A O 1
ATOM 1579 N N . GLY A 1 195 ? -16.837 -11.050 2.821 1.00 97.06 195 GLY A N 1
ATOM 1580 C CA . GLY A 1 195 ? -16.755 -12.388 3.407 1.00 97.06 195 GLY A CA 1
ATOM 1581 C C . GLY A 1 195 ? -15.398 -13.060 3.195 1.00 97.06 195 GLY A C 1
ATOM 1582 O O . GLY A 1 195 ? -14.340 -12.441 3.311 1.00 97.06 195 GLY A O 1
ATOM 1583 N N . ALA A 1 196 ? -15.423 -14.342 2.824 1.00 97.25 196 ALA A N 1
ATOM 1584 C CA . ALA A 1 196 ? -14.219 -15.134 2.563 1.00 97.25 196 ALA A CA 1
ATOM 1585 C C . ALA A 1 196 ? -13.287 -14.527 1.491 1.00 97.25 196 ALA A C 1
ATOM 1587 O O . ALA A 1 196 ? -12.087 -14.806 1.504 1.00 97.25 196 ALA A O 1
ATOM 1588 N N . LYS A 1 197 ? -13.803 -13.656 0.606 1.00 97.81 197 LYS A N 1
ATOM 1589 C CA . LYS A 1 197 ? -13.008 -12.990 -0.435 1.00 97.81 197 LYS A CA 1
ATOM 1590 C C . LYS A 1 197 ? -11.904 -12.094 0.102 1.00 97.81 197 LYS A C 1
ATOM 1592 O O . LYS A 1 197 ? -10.976 -11.796 -0.634 1.00 97.81 197 LYS A O 1
ATOM 1597 N N . TRP A 1 198 ? -11.947 -11.688 1.370 1.00 97.75 198 TRP A N 1
ATOM 1598 C CA . TRP A 1 198 ? -10.846 -10.937 1.974 1.00 97.75 198 TRP A CA 1
ATOM 1599 C C . TRP A 1 198 ? -9.498 -11.678 1.944 1.00 97.75 198 TRP A C 1
ATOM 1601 O O . TRP A 1 198 ? -8.467 -11.021 2.003 1.00 97.75 198 TRP A O 1
ATOM 1611 N N . ALA A 1 199 ? -9.483 -13.007 1.776 1.00 96.81 199 ALA A N 1
ATOM 1612 C CA . ALA A 1 199 ? -8.261 -13.779 1.528 1.00 96.81 199 ALA A CA 1
ATOM 1613 C C . ALA A 1 199 ? -7.714 -13.665 0.081 1.00 96.81 199 ALA A C 1
ATOM 1615 O O . ALA A 1 199 ? -6.593 -14.097 -0.184 1.00 96.81 199 ALA A O 1
ATOM 1616 N N . GLU A 1 200 ? -8.472 -13.100 -0.865 1.00 97.69 200 GLU A N 1
ATOM 1617 C CA . GLU A 1 200 ? -8.046 -12.893 -2.254 1.00 97.69 200 GLU A CA 1
ATOM 1618 C C . GLU A 1 200 ? -7.170 -11.621 -2.391 1.00 97.69 200 GLU A C 1
ATOM 1620 O O . GLU A 1 200 ? -7.500 -10.580 -1.809 1.00 97.69 200 GLU A O 1
ATOM 1625 N N . PRO A 1 201 ? -6.108 -11.627 -3.227 1.00 96.94 201 PRO A N 1
ATOM 1626 C CA . PRO A 1 201 ? -5.202 -10.482 -3.368 1.00 96.94 201 PRO A CA 1
ATOM 1627 C C . PRO A 1 201 ? -5.838 -9.161 -3.822 1.00 96.94 201 PRO A C 1
ATOM 1629 O O . PRO A 1 201 ? -5.360 -8.101 -3.421 1.00 96.94 201 PRO A O 1
ATOM 1632 N N . GLU A 1 202 ? -6.918 -9.176 -4.614 1.00 96.25 202 GLU A N 1
ATOM 1633 C CA . GLU A 1 202 ? -7.635 -7.938 -4.987 1.00 96.25 202 GLU A CA 1
ATOM 1634 C C . GLU A 1 202 ? -8.329 -7.266 -3.791 1.00 96.25 202 GLU A C 1
ATOM 1636 O O . GLU A 1 202 ? -8.615 -6.073 -3.863 1.00 96.25 202 GLU A O 1
ATOM 1641 N N . TYR A 1 203 ? -8.580 -7.999 -2.698 1.00 97.62 203 TYR A N 1
ATOM 1642 C CA . TYR A 1 203 ? -9.398 -7.547 -1.573 1.00 97.62 203 TYR A CA 1
ATOM 1643 C C . TYR A 1 203 ? -8.559 -7.115 -0.367 1.00 97.62 203 TYR A C 1
ATOM 1645 O O . TYR A 1 203 ? -8.694 -5.969 0.057 1.00 97.62 203 TYR A O 1
ATOM 1653 N N . TYR A 1 204 ? -7.635 -7.935 0.159 1.00 96.94 2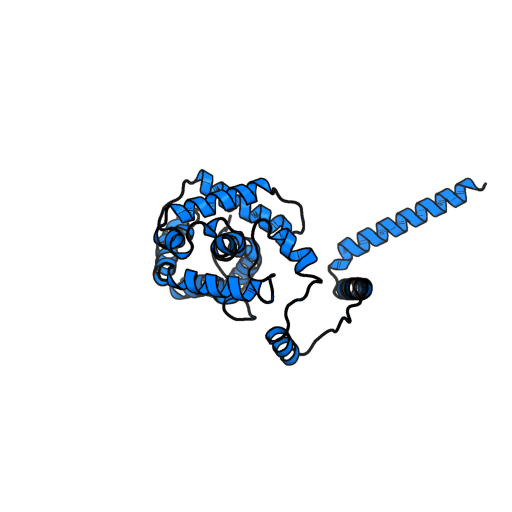04 TYR A N 1
ATOM 1654 C CA . TYR A 1 204 ? -6.784 -7.482 1.280 1.00 96.94 204 TYR A CA 1
ATOM 1655 C C . TYR A 1 204 ? -5.922 -6.261 0.919 1.00 96.94 204 TYR A C 1
ATOM 1657 O O . TYR A 1 204 ? -5.623 -5.418 1.768 1.00 96.94 204 TYR A O 1
ATOM 1665 N N . SER A 1 205 ? -5.588 -6.102 -0.365 1.00 96.06 205 SER A N 1
ATOM 1666 C CA . SER A 1 205 ? -4.855 -4.940 -0.873 1.00 96.06 205 SER A CA 1
ATOM 1667 C C . SER A 1 205 ? -5.621 -3.622 -0.705 1.00 96.06 205 SER A C 1
ATOM 1669 O O . SER A 1 205 ? -4.987 -2.583 -0.538 1.00 96.06 205 SER A O 1
ATOM 1671 N N . LEU A 1 206 ? -6.961 -3.657 -0.657 1.00 92.69 206 LEU A N 1
ATOM 1672 C CA . LEU A 1 206 ? -7.815 -2.485 -0.409 1.00 92.69 206 LEU A CA 1
ATOM 1673 C C . LEU A 1 206 ? -7.627 -1.899 1.002 1.00 92.69 206 LEU A C 1
ATOM 1675 O O . LEU A 1 206 ? -7.997 -0.751 1.232 1.00 92.69 206 LEU A O 1
ATOM 1679 N N . ILE A 1 207 ? -7.051 -2.675 1.929 1.00 91.44 207 ILE A N 1
ATOM 1680 C CA . ILE A 1 207 ? -6.656 -2.229 3.270 1.00 91.44 207 ILE A CA 1
ATOM 1681 C C . ILE A 1 207 ? -5.140 -1.995 3.323 1.00 91.44 207 ILE A C 1
ATOM 1683 O O . ILE A 1 207 ? -4.689 -0.898 3.658 1.00 91.44 207 ILE A O 1
ATOM 1687 N N . LEU A 1 208 ? -4.351 -3.010 2.946 1.00 91.81 208 LEU A N 1
ATOM 1688 C CA . LEU A 1 208 ? -2.892 -3.008 3.095 1.00 91.81 208 LEU A CA 1
ATOM 1689 C C . LEU A 1 208 ? -2.202 -1.888 2.314 1.00 91.81 208 LEU A C 1
ATOM 1691 O O . LEU A 1 208 ? -1.325 -1.218 2.858 1.00 91.81 208 LEU A O 1
ATOM 1695 N N . GLN A 1 209 ? -2.583 -1.651 1.056 1.00 88.62 209 GLN A N 1
ATOM 1696 C CA . GLN A 1 209 ? -1.959 -0.594 0.263 1.00 88.62 209 GLN A CA 1
ATOM 1697 C C . GLN A 1 209 ? -2.259 0.803 0.830 1.00 88.62 209 GLN A C 1
ATOM 1699 O O . GLN A 1 209 ? -1.284 1.496 1.124 1.00 88.62 209 GLN A O 1
ATOM 1704 N N . PRO A 1 210 ? -3.519 1.266 0.972 1.00 83.12 210 PRO A N 1
ATOM 1705 C CA . PRO A 1 210 ? -3.793 2.655 1.344 1.00 83.12 210 PRO A CA 1
ATOM 1706 C C . PRO A 1 210 ? -3.486 2.984 2.809 1.00 83.12 210 PRO A C 1
ATOM 1708 O O . PRO A 1 210 ? -2.981 4.075 3.061 1.00 83.12 210 PRO A O 1
ATOM 1711 N N . PHE A 1 211 ? -3.747 2.079 3.760 1.00 82.50 211 PHE A N 1
ATOM 1712 C CA . PHE A 1 211 ? -3.664 2.406 5.193 1.00 82.50 211 PHE A CA 1
ATOM 1713 C C . PHE A 1 211 ? -2.357 1.978 5.872 1.00 82.50 211 PHE A C 1
ATOM 1715 O O . PHE A 1 211 ? -2.042 2.512 6.931 1.00 82.50 211 PHE A O 1
ATOM 1722 N N . ILE A 1 212 ? -1.589 1.049 5.285 1.00 83.56 212 ILE A N 1
ATOM 1723 C CA . ILE A 1 212 ? -0.395 0.466 5.930 1.00 83.56 212 ILE A CA 1
ATOM 1724 C C . ILE A 1 212 ? 0.870 0.730 5.108 1.00 83.56 212 ILE A C 1
ATOM 1726 O O . ILE A 1 212 ? 1.786 1.408 5.566 1.00 83.56 212 ILE A O 1
ATOM 1730 N N . ILE A 1 213 ? 0.925 0.235 3.870 1.00 85.19 213 ILE A N 1
ATOM 1731 C CA . ILE A 1 213 ? 2.144 0.286 3.051 1.00 85.19 213 ILE A CA 1
ATOM 1732 C C . ILE A 1 213 ? 2.391 1.702 2.516 1.00 85.19 213 ILE A C 1
ATOM 1734 O O . ILE A 1 213 ? 3.509 2.210 2.594 1.00 85.19 213 ILE A O 1
ATOM 1738 N N . SER A 1 214 ? 1.356 2.356 1.978 1.00 81.06 214 SER A N 1
ATOM 1739 C CA . SER A 1 214 ? 1.490 3.656 1.306 1.00 81.06 214 SER A CA 1
ATOM 1740 C C . SER A 1 214 ? 1.997 4.796 2.194 1.00 81.06 214 SER A C 1
ATOM 1742 O O . SER A 1 214 ? 2.898 5.505 1.739 1.00 81.06 214 SER A O 1
ATOM 1744 N N . PRO A 1 215 ? 1.493 4.991 3.430 1.00 71.94 215 PRO A N 1
ATOM 1745 C CA . PRO A 1 215 ? 2.003 6.041 4.310 1.00 71.94 215 PRO A CA 1
ATOM 1746 C C . PRO A 1 215 ? 3.502 5.872 4.605 1.00 71.94 215 PRO A C 1
ATOM 1748 O O . PRO A 1 215 ? 4.262 6.835 4.529 1.00 71.94 215 PRO A O 1
ATOM 1751 N N . ALA A 1 216 ?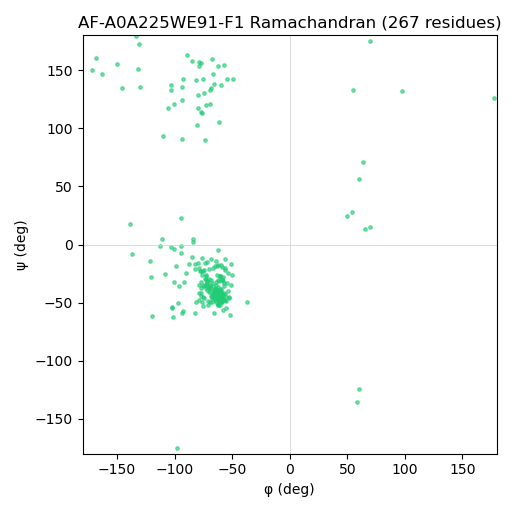 3.950 4.637 4.850 1.00 69.50 216 ALA A N 1
ATOM 1752 C CA . ALA A 1 216 ? 5.332 4.325 5.214 1.00 69.50 216 ALA A CA 1
ATOM 1753 C C . ALA A 1 216 ? 6.332 4.401 4.037 1.00 69.50 216 ALA A C 1
ATOM 1755 O O . ALA A 1 216 ? 7.478 4.834 4.212 1.00 69.50 216 ALA A O 1
ATOM 1756 N N . ILE A 1 217 ? 5.932 4.035 2.810 1.00 68.88 217 ILE A N 1
ATOM 1757 C CA . ILE A 1 217 ? 6.809 4.230 1.637 1.00 68.88 217 ILE A CA 1
ATOM 1758 C C . ILE A 1 217 ? 6.926 5.716 1.252 1.00 68.88 217 ILE A C 1
ATOM 1760 O O . ILE A 1 217 ? 8.024 6.161 0.911 1.00 68.88 217 ILE A O 1
ATOM 1764 N N . ASN A 1 218 ? 5.858 6.506 1.409 1.00 65.81 218 ASN A N 1
ATOM 1765 C CA . ASN A 1 218 ? 5.828 7.933 1.052 1.00 65.81 218 ASN A CA 1
ATOM 1766 C C . ASN A 1 218 ? 6.396 8.867 2.149 1.00 65.81 218 ASN A C 1
ATOM 1768 O O . ASN A 1 218 ? 6.441 10.082 1.962 1.00 65.81 218 ASN A O 1
ATOM 1772 N N . LEU A 1 219 ? 6.887 8.320 3.270 1.00 62.88 219 LEU A N 1
ATOM 1773 C CA . LEU A 1 219 ? 7.433 9.054 4.426 1.00 62.88 219 LEU A CA 1
ATOM 1774 C C . LEU A 1 219 ? 8.499 10.123 4.080 1.00 62.88 219 LEU A C 1
ATOM 1776 O O . LEU A 1 219 ? 8.668 11.105 4.802 1.00 62.88 219 LEU A O 1
ATOM 1780 N N . THR A 1 220 ? 9.224 9.969 2.970 1.00 60.19 220 THR A N 1
ATOM 1781 C CA . THR A 1 220 ? 10.227 10.959 2.542 1.00 60.19 220 THR A CA 1
ATOM 1782 C C . THR A 1 220 ? 9.589 12.188 1.906 1.00 60.19 220 THR A C 1
ATOM 1784 O O . THR A 1 220 ? 9.955 13.298 2.279 1.00 60.19 220 THR A O 1
ATOM 1787 N N . ASP A 1 221 ? 8.603 12.008 1.026 1.00 59.81 221 ASP A N 1
ATOM 1788 C CA . ASP A 1 221 ? 7.853 13.118 0.424 1.00 59.81 221 ASP A CA 1
ATOM 1789 C C . ASP A 1 221 ? 7.081 13.875 1.517 1.00 59.81 221 ASP A C 1
ATOM 1791 O O . ASP A 1 221 ? 7.080 15.103 1.565 1.00 59.81 221 ASP A O 1
ATOM 1795 N N . VAL A 1 222 ? 6.540 13.118 2.478 1.00 57.78 222 VAL A N 1
ATOM 1796 C CA . VAL A 1 222 ? 5.954 13.610 3.732 1.00 57.78 222 VAL A CA 1
ATOM 1797 C C . VAL A 1 222 ? 6.922 14.483 4.548 1.00 57.78 222 VAL A C 1
ATOM 1799 O O . VAL A 1 222 ? 6.561 15.550 5.043 1.00 57.78 222 VAL A O 1
ATOM 1802 N N . THR A 1 223 ? 8.176 14.053 4.697 1.00 57.41 223 THR A N 1
ATOM 1803 C CA . THR A 1 223 ? 9.175 14.799 5.481 1.00 57.41 223 THR A CA 1
ATOM 1804 C C . THR A 1 223 ? 9.648 16.061 4.754 1.00 57.41 223 THR A C 1
ATOM 1806 O O . THR A 1 223 ? 9.891 17.083 5.397 1.00 57.41 223 THR A O 1
ATOM 1809 N N . VAL A 1 224 ? 9.751 16.024 3.419 1.00 60.22 224 VAL A N 1
ATOM 1810 C CA . VAL A 1 224 ? 10.048 17.216 2.603 1.00 60.22 224 VAL A CA 1
ATOM 1811 C C . VAL A 1 224 ? 8.957 18.271 2.790 1.00 60.22 224 VAL A C 1
ATOM 1813 O O . VAL A 1 224 ? 9.281 19.428 3.038 1.00 60.22 224 VAL A O 1
ATOM 1816 N N . VAL A 1 225 ? 7.689 17.855 2.795 1.00 59.44 225 VAL A N 1
ATOM 1817 C CA . VAL A 1 225 ? 6.528 18.714 3.070 1.00 59.44 225 VAL A CA 1
ATOM 1818 C C . VAL A 1 225 ? 6.591 19.379 4.440 1.00 59.44 225 VAL A C 1
ATOM 1820 O O . VAL A 1 225 ? 6.449 20.599 4.509 1.00 59.44 225 VAL A O 1
ATOM 1823 N N . ILE A 1 226 ? 6.851 18.619 5.518 1.00 58.75 226 ILE A N 1
ATOM 1824 C CA . ILE A 1 226 ? 7.076 19.214 6.849 1.00 58.75 226 ILE A CA 1
ATOM 1825 C C . ILE A 1 226 ? 8.152 20.285 6.758 1.00 58.75 226 ILE A C 1
ATOM 1827 O O . ILE A 1 226 ? 7.995 21.367 7.309 1.00 58.75 226 ILE A O 1
ATOM 1831 N N . LYS A 1 227 ? 9.259 19.978 6.079 1.00 60.34 227 LYS A N 1
ATOM 1832 C CA . LYS A 1 227 ? 10.439 20.831 6.088 1.00 60.34 227 LYS A CA 1
ATOM 1833 C C . LYS A 1 227 ? 10.193 22.125 5.322 1.00 60.34 227 LYS A C 1
ATOM 1835 O O . LYS A 1 227 ? 10.607 23.179 5.786 1.00 60.34 227 LYS A O 1
ATOM 1840 N N . GLU A 1 228 ? 9.515 22.060 4.182 1.00 66.31 228 GLU A N 1
ATOM 1841 C CA . GLU A 1 228 ? 9.102 23.246 3.432 1.00 66.31 228 GLU A CA 1
ATOM 1842 C C . GLU A 1 228 ? 8.103 24.087 4.235 1.00 66.31 228 GLU A C 1
ATOM 1844 O O . GLU A 1 228 ? 8.309 25.292 4.352 1.00 66.31 228 GLU A O 1
ATOM 1849 N N . TRP A 1 229 ? 7.109 23.461 4.878 1.00 63.72 229 TRP A N 1
ATOM 1850 C CA . TRP A 1 229 ? 6.145 24.146 5.746 1.00 63.72 229 TRP A CA 1
ATOM 1851 C C . TRP A 1 229 ? 6.823 24.838 6.943 1.00 63.72 229 TRP A C 1
ATOM 1853 O O . TRP A 1 229 ? 6.687 26.045 7.107 1.00 63.72 229 TRP A O 1
ATOM 1863 N N . VAL A 1 230 ? 7.651 24.124 7.715 1.00 63.00 230 VAL A N 1
ATOM 1864 C CA . VAL A 1 230 ? 8.416 24.664 8.861 1.00 63.00 230 VAL A CA 1
ATOM 1865 C C . VAL A 1 230 ? 9.382 25.788 8.454 1.00 63.00 230 VAL A C 1
ATOM 1867 O O . VAL A 1 230 ? 9.682 26.655 9.270 1.00 63.00 230 VAL A O 1
ATOM 1870 N N . ASN A 1 231 ? 9.857 25.815 7.204 1.00 67.31 231 ASN A N 1
ATOM 1871 C CA . ASN A 1 231 ? 10.710 26.897 6.703 1.00 67.31 231 ASN A CA 1
ATOM 1872 C C . ASN A 1 231 ? 9.933 28.174 6.319 1.00 67.31 231 ASN A C 1
ATOM 1874 O O . ASN A 1 231 ? 10.557 29.231 6.221 1.00 67.31 231 ASN A O 1
ATOM 1878 N N . VAL A 1 232 ? 8.619 28.096 6.062 1.00 73.38 232 VAL A N 1
ATOM 1879 C CA . VAL A 1 232 ? 7.781 29.259 5.686 1.00 73.38 232 VAL A CA 1
ATOM 1880 C C . VAL A 1 232 ? 6.822 29.704 6.793 1.00 73.38 232 VAL A C 1
ATOM 1882 O O . VAL A 1 232 ? 6.446 30.874 6.835 1.00 73.38 232 VAL A O 1
ATOM 1885 N N . THR A 1 233 ? 6.449 28.801 7.699 1.00 61.06 233 THR A N 1
ATOM 1886 C CA . THR A 1 233 ? 5.591 29.081 8.853 1.00 61.06 233 THR A CA 1
ATOM 1887 C C . THR A 1 233 ? 6.394 29.728 9.990 1.00 61.06 233 THR A C 1
ATOM 1889 O O . THR A 1 233 ? 7.419 29.183 10.407 1.00 61.06 233 THR A O 1
ATOM 1892 N N . PRO A 1 234 ? 5.950 30.873 10.547 1.00 65.69 234 PRO A N 1
ATOM 1893 C CA . PRO A 1 234 ? 6.584 31.476 11.715 1.00 65.69 234 PRO A CA 1
ATOM 1894 C C . PRO A 1 234 ? 6.574 30.534 12.925 1.00 65.69 234 PRO A C 1
ATOM 1896 O O . PRO A 1 234 ? 5.542 29.964 13.265 1.00 65.69 234 PRO A O 1
ATOM 1899 N N . ALA A 1 235 ? 7.685 30.457 13.664 1.00 58.97 235 ALA A N 1
ATOM 1900 C CA . ALA A 1 235 ? 7.820 29.596 14.850 1.00 58.97 235 ALA A CA 1
ATOM 1901 C C . ALA A 1 235 ? 6.858 29.922 16.022 1.00 58.97 235 ALA A C 1
ATOM 1903 O O . ALA A 1 235 ? 6.841 29.218 17.028 1.00 58.97 235 ALA A O 1
ATOM 1904 N N . THR A 1 236 ? 6.071 30.994 15.909 1.00 53.22 236 THR A N 1
ATOM 1905 C CA . THR A 1 236 ? 5.001 31.385 16.840 1.00 53.22 236 THR A CA 1
ATOM 1906 C C . THR A 1 236 ? 3.611 30.886 16.427 1.00 53.22 236 THR A C 1
ATOM 1908 O O . THR A 1 236 ? 2.653 31.092 17.169 1.00 53.22 236 THR A O 1
ATOM 1911 N N . GLU A 1 237 ? 3.459 30.296 15.239 1.00 57.41 237 GLU A N 1
ATOM 1912 C CA . GLU A 1 237 ? 2.173 29.803 14.746 1.00 57.41 237 GLU A CA 1
ATOM 1913 C C . GLU A 1 237 ? 1.845 28.446 15.387 1.00 57.41 237 GLU A C 1
ATOM 1915 O O . GLU A 1 237 ? 2.573 27.463 15.247 1.00 57.41 237 GLU A O 1
ATOM 1920 N N . LEU A 1 238 ? 0.747 28.397 16.146 1.00 53.12 238 LEU A N 1
ATOM 1921 C CA . LEU A 1 238 ? 0.305 27.180 16.822 1.00 53.12 238 LEU A CA 1
ATOM 1922 C C . LEU A 1 238 ? -0.183 26.147 15.802 1.00 53.12 238 LEU A C 1
ATOM 1924 O O . LEU A 1 238 ? -1.017 26.459 14.954 1.00 53.12 238 LEU A O 1
ATOM 1928 N N . ILE A 1 239 ? 0.259 24.894 15.944 1.00 55.12 239 ILE A N 1
ATOM 1929 C CA . ILE A 1 239 ? -0.262 23.768 15.159 1.00 55.12 239 ILE A CA 1
ATOM 1930 C C . ILE A 1 239 ? -1.758 23.613 15.463 1.00 55.12 239 ILE A C 1
ATOM 1932 O O . ILE A 1 239 ? -2.152 23.161 16.542 1.00 55.12 239 ILE A O 1
ATOM 1936 N N . THR A 1 240 ? -2.599 24.019 14.513 1.00 51.53 240 THR A N 1
ATOM 1937 C CA . THR A 1 240 ? -4.055 23.982 14.657 1.00 51.53 240 THR A CA 1
ATOM 1938 C C . THR A 1 240 ? -4.632 22.612 14.279 1.00 51.53 240 THR A C 1
ATOM 1940 O O . THR A 1 240 ? -4.033 21.886 13.479 1.00 51.53 240 THR A O 1
ATOM 1943 N N . PRO A 1 241 ? -5.842 22.290 14.778 1.00 49.69 241 PRO A N 1
ATOM 1944 C CA . PRO A 1 241 ? -6.738 21.292 14.192 1.00 49.69 241 PRO A CA 1
ATOM 1945 C C . PRO A 1 241 ? -6.721 21.264 12.659 1.00 49.69 241 PRO A C 1
ATOM 1947 O O . PRO A 1 241 ? -6.496 20.221 12.055 1.00 49.69 241 PRO A O 1
ATOM 1950 N N . GLU A 1 242 ? -6.855 22.426 12.015 1.00 49.38 242 GLU A N 1
ATOM 1951 C CA . GLU A 1 242 ? -6.967 22.512 10.559 1.00 49.38 242 GLU A CA 1
ATOM 1952 C C . GLU A 1 242 ? -5.631 22.241 9.839 1.00 49.38 242 GLU A C 1
ATOM 1954 O O . GLU A 1 242 ? -5.635 21.656 8.759 1.00 49.38 242 GLU A O 1
ATOM 1959 N N . ILE A 1 243 ? -4.481 22.552 10.453 1.00 52.88 243 ILE A N 1
ATOM 1960 C CA . ILE A 1 243 ? -3.153 22.150 9.946 1.00 52.88 243 ILE A CA 1
ATOM 1961 C C . ILE A 1 243 ? -2.984 20.625 10.039 1.00 52.88 243 ILE A C 1
ATOM 1963 O O . ILE A 1 243 ? -2.594 19.988 9.059 1.00 52.88 243 ILE A O 1
ATOM 1967 N N . ILE A 1 244 ? -3.338 20.013 11.178 1.00 51.72 244 ILE A N 1
ATOM 1968 C CA . ILE A 1 244 ? -3.325 18.545 11.356 1.00 51.72 244 ILE A CA 1
ATOM 1969 C C . ILE A 1 244 ? -4.278 17.882 10.350 1.00 51.72 244 ILE A C 1
ATOM 1971 O O . ILE A 1 244 ? -3.944 16.865 9.738 1.00 51.72 244 ILE A O 1
ATOM 1975 N N . ARG A 1 245 ? -5.446 18.485 10.124 1.00 46.69 245 ARG A N 1
ATOM 1976 C CA . ARG A 1 245 ? -6.435 18.032 9.150 1.00 46.69 245 ARG A CA 1
ATOM 1977 C C . ARG A 1 245 ? -5.923 18.123 7.720 1.00 46.69 245 ARG A C 1
ATOM 1979 O O . ARG A 1 245 ? -6.056 17.144 6.998 1.00 46.69 245 ARG A O 1
ATOM 1986 N N . GLN A 1 246 ? -5.321 19.238 7.308 1.00 45.28 246 GLN A N 1
ATOM 1987 C CA . GLN A 1 246 ? -4.707 19.368 5.982 1.00 45.28 246 GLN A CA 1
ATOM 1988 C C . GLN A 1 246 ? -3.634 18.298 5.780 1.00 45.28 246 GLN A C 1
ATOM 1990 O O . GLN A 1 246 ? -3.668 17.583 4.781 1.00 45.28 246 GLN A O 1
ATOM 1995 N N . CYS A 1 247 ? -2.757 18.107 6.764 1.00 45.91 247 CYS A N 1
ATOM 1996 C CA . CYS A 1 247 ? -1.753 17.049 6.763 1.00 45.91 247 CYS A CA 1
ATOM 1997 C C . CYS A 1 247 ? -2.377 15.666 6.482 1.00 45.91 247 CYS A C 1
ATOM 1999 O O . CYS A 1 247 ? -2.089 15.056 5.446 1.00 45.91 247 CYS A O 1
ATOM 2001 N N . VAL A 1 248 ? -3.302 15.223 7.342 1.00 43.03 248 VAL A N 1
ATOM 2002 C CA . VAL A 1 248 ? -3.944 13.896 7.268 1.00 43.03 248 VAL A CA 1
ATOM 2003 C C . VAL A 1 248 ? -4.818 13.737 6.017 1.00 43.03 248 VAL A C 1
ATOM 2005 O O . VAL A 1 248 ? -4.756 12.713 5.335 1.00 43.03 248 VAL A O 1
ATOM 2008 N N . CYS A 1 249 ? -5.630 14.738 5.671 1.00 33.00 249 CYS A N 1
ATOM 2009 C CA . CYS A 1 249 ? -6.521 14.666 4.515 1.00 33.00 249 CYS A CA 1
ATOM 2010 C C . CYS A 1 249 ? -5.754 14.637 3.191 1.00 33.00 249 CYS A C 1
ATOM 2012 O O . CYS A 1 249 ? -6.197 13.947 2.274 1.00 33.00 249 CYS A O 1
ATOM 2014 N N . THR A 1 250 ? -4.603 15.310 3.082 1.00 34.16 250 THR A N 1
ATOM 2015 C CA . THR A 1 250 ? -3.831 15.291 1.830 1.00 34.16 250 THR A CA 1
ATOM 2016 C C . THR A 1 250 ? -3.160 13.921 1.612 1.00 34.16 250 THR A C 1
ATOM 2018 O O . THR A 1 250 ? -3.177 13.423 0.488 1.00 34.16 250 THR A O 1
ATOM 2021 N N . VAL A 1 251 ? -2.758 13.198 2.677 1.00 38.94 251 VAL A N 1
ATOM 2022 C CA . VAL A 1 251 ? -2.365 11.766 2.580 1.00 38.94 251 VAL A CA 1
ATOM 2023 C C . VAL A 1 251 ? -3.491 10.904 1.997 1.00 38.94 251 VAL A C 1
ATOM 2025 O O . VAL A 1 251 ? -3.250 10.080 1.115 1.00 38.94 251 VAL A O 1
ATOM 2028 N N . VAL A 1 252 ? -4.718 11.070 2.502 1.00 31.84 252 VAL A N 1
ATOM 2029 C CA . VAL A 1 252 ? -5.851 10.185 2.175 1.00 31.84 252 VAL A CA 1
ATOM 2030 C C . VAL A 1 252 ? -6.469 10.507 0.805 1.00 31.84 252 VAL A C 1
ATOM 2032 O O . VAL A 1 252 ? -6.903 9.597 0.098 1.00 31.84 252 VAL A O 1
ATOM 2035 N N . LEU A 1 253 ? -6.507 11.780 0.396 1.00 27.25 253 LEU A N 1
ATOM 2036 C CA . LEU A 1 253 ? -7.231 12.216 -0.807 1.00 27.25 253 LEU A CA 1
ATOM 2037 C C . LEU A 1 253 ? -6.401 12.197 -2.104 1.00 27.25 253 LEU A C 1
ATOM 2039 O O . LEU A 1 253 ? -6.995 12.023 -3.171 1.00 27.25 253 LEU A O 1
ATOM 2043 N N . ILE A 1 254 ? -5.063 12.288 -2.043 1.00 30.78 254 ILE A N 1
ATOM 2044 C CA . ILE A 1 254 ? -4.163 12.375 -3.222 1.00 30.78 254 ILE A CA 1
ATOM 2045 C C . ILE A 1 254 ? -4.340 11.258 -4.261 1.00 30.78 254 ILE A C 1
ATOM 2047 O O . ILE A 1 254 ? -4.001 11.443 -5.427 1.00 30.78 254 ILE A O 1
ATOM 2051 N N . ARG A 1 25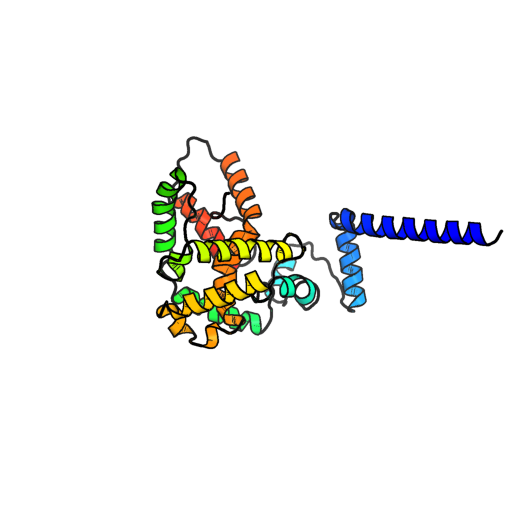5 ? -4.851 10.086 -3.866 1.00 35.38 255 ARG A N 1
ATOM 2052 C CA . ARG A 1 255 ? -5.056 8.935 -4.769 1.00 35.38 255 ARG A CA 1
ATOM 2053 C C . ARG A 1 255 ? -6.504 8.721 -5.210 1.00 35.38 255 ARG A C 1
ATOM 2055 O O . ARG A 1 255 ? -6.765 7.840 -6.024 1.00 35.38 255 ARG A O 1
ATOM 2062 N N . SER A 1 256 ? -7.439 9.541 -4.728 1.00 26.53 256 SER A N 1
ATOM 2063 C CA . SER A 1 256 ? -8.831 9.540 -5.202 1.00 26.53 256 SER A CA 1
ATOM 2064 C C . SER A 1 256 ? -8.969 10.254 -6.554 1.00 26.53 256 SER A C 1
ATOM 2066 O O . SER A 1 256 ? -9.714 9.810 -7.434 1.00 26.53 256 SER A O 1
ATOM 2068 N N . GLN A 1 257 ? -8.206 11.337 -6.743 1.00 24.27 257 GLN A N 1
ATOM 2069 C CA . GLN A 1 257 ? -8.181 12.165 -7.951 1.00 24.27 257 GLN A CA 1
ATOM 2070 C C . GLN A 1 257 ? -6.730 12.411 -8.395 1.00 24.27 257 GLN A C 1
ATOM 2072 O O . GLN A 1 257 ? -5.811 12.365 -7.589 1.00 24.27 257 GLN A O 1
ATOM 2077 N N . SER A 1 258 ? -6.502 12.601 -9.693 1.00 27.14 258 SER A N 1
ATOM 2078 C CA . SER A 1 258 ? -5.158 12.572 -10.287 1.00 27.14 258 SER A CA 1
ATOM 2079 C C . SER A 1 258 ? -4.307 13.818 -10.007 1.00 27.14 258 SER A C 1
ATOM 2081 O O . SER A 1 258 ? -4.792 14.926 -10.210 1.00 27.14 258 SER A O 1
ATOM 2083 N N . LEU A 1 259 ? -3.002 13.605 -9.790 1.00 30.81 259 LEU A N 1
ATOM 2084 C CA . LEU A 1 259 ? -1.911 14.561 -10.059 1.00 30.81 259 LEU A CA 1
ATOM 2085 C C . LEU A 1 259 ? -1.903 15.886 -9.257 1.00 30.81 259 LEU A C 1
ATOM 2087 O O . LEU A 1 259 ? -2.018 16.944 -9.863 1.00 30.81 259 LEU A O 1
ATOM 2091 N N . SER A 1 260 ? -1.599 15.838 -7.949 1.00 23.81 260 SER A N 1
ATOM 2092 C CA . SER A 1 260 ? -0.560 16.707 -7.329 1.00 23.81 260 SER A CA 1
ATOM 2093 C C . SER A 1 260 ? -0.423 16.537 -5.804 1.00 23.81 260 SER A C 1
ATOM 2095 O O . SER A 1 260 ? -1.397 16.738 -5.093 1.00 23.81 260 SER A O 1
ATOM 2097 N N . GLY A 1 261 ? 0.807 16.271 -5.341 1.00 25.56 261 GLY A N 1
ATOM 2098 C CA . GLY A 1 261 ? 1.467 16.853 -4.150 1.00 25.56 261 GLY A CA 1
ATOM 2099 C C . GLY A 1 261 ? 0.850 16.809 -2.734 1.00 25.56 261 GLY A C 1
ATOM 2100 O O . GLY A 1 261 ? -0.237 17.326 -2.517 1.00 25.56 261 GLY A O 1
ATOM 2101 N N . ILE A 1 262 ? 1.706 16.421 -1.764 1.00 29.67 262 ILE A N 1
ATOM 2102 C CA . ILE A 1 262 ? 1.763 16.873 -0.343 1.00 29.67 262 ILE A CA 1
ATOM 2103 C C . ILE A 1 262 ? 1.071 15.992 0.746 1.00 29.67 262 ILE A C 1
ATOM 2105 O O . ILE A 1 262 ? -0.037 15.513 0.569 1.00 29.67 262 ILE A O 1
ATOM 2109 N N . ALA A 1 263 ? 1.741 15.690 1.877 1.00 37.69 263 ALA A N 1
ATOM 2110 C CA . ALA A 1 263 ? 1.342 14.597 2.798 1.00 37.69 263 ALA A CA 1
ATOM 2111 C C . ALA A 1 263 ? 1.977 14.671 4.220 1.00 37.69 263 ALA A C 1
ATOM 2113 O O . ALA A 1 263 ? 3.129 15.076 4.310 1.00 37.69 263 ALA A O 1
ATOM 2114 N N . LEU A 1 264 ? 1.285 14.236 5.301 1.00 31.62 264 LEU A N 1
ATOM 2115 C CA . LEU A 1 264 ? 1.780 14.009 6.697 1.00 31.62 264 LEU A CA 1
ATOM 2116 C C . LEU A 1 264 ? 0.673 13.310 7.570 1.00 31.62 264 LEU A C 1
ATOM 2118 O O . LEU A 1 264 ? -0.492 13.514 7.272 1.00 31.62 264 LEU A O 1
ATOM 2122 N N . LEU A 1 265 ? 0.831 12.472 8.620 1.00 27.45 265 LEU A N 1
ATOM 2123 C CA . LEU A 1 265 ? 1.911 12.100 9.564 1.00 27.45 265 LEU A CA 1
ATOM 2124 C C . LEU A 1 265 ? 1.831 10.600 9.960 1.00 27.45 265 LEU A C 1
ATOM 2126 O O . LEU A 1 265 ? 0.760 10.144 10.353 1.00 27.45 265 LEU A O 1
ATOM 2130 N N . ALA A 1 266 ? 2.956 9.871 9.968 1.00 28.33 266 ALA A N 1
ATOM 2131 C CA . ALA A 1 266 ? 3.249 8.732 10.866 1.00 28.33 266 ALA A CA 1
ATOM 2132 C C . ALA A 1 266 ? 4.748 8.364 10.763 1.00 28.33 266 ALA A C 1
ATOM 2134 O O . ALA A 1 266 ? 5.371 8.702 9.764 1.00 28.33 266 ALA A O 1
ATOM 2135 N N . MET A 1 267 ? 5.311 7.645 11.746 1.00 25.67 267 MET A N 1
ATOM 2136 C CA . MET A 1 267 ? 6.695 7.117 11.731 1.00 25.67 267 MET A CA 1
ATOM 2137 C C . MET A 1 267 ? 7.824 8.169 11.622 1.00 25.67 267 MET A C 1
ATOM 2139 O O . MET A 1 267 ? 8.694 8.075 10.761 1.00 25.67 267 MET A O 1
ATOM 2143 N N . LEU A 1 268 ? 7.858 9.136 12.546 1.00 22.94 268 LEU A N 1
ATOM 2144 C CA . LEU A 1 268 ? 9.117 9.798 12.915 1.00 22.94 268 LEU A CA 1
ATOM 2145 C C . LEU A 1 268 ? 9.728 9.089 14.131 1.00 22.94 268 LEU A C 1
ATOM 2147 O O . LEU A 1 268 ? 9.383 9.408 15.266 1.00 22.94 268 LEU A O 1
ATOM 2151 N N . ASN A 1 269 ? 10.578 8.101 13.840 1.00 26.61 269 ASN A N 1
ATOM 2152 C CA . ASN A 1 269 ? 11.721 7.619 14.627 1.00 26.61 269 ASN A CA 1
ATOM 2153 C C . ASN A 1 269 ? 12.570 6.721 13.710 1.00 26.61 269 ASN A C 1
ATOM 2155 O O . ASN A 1 269 ? 12.004 5.727 13.203 1.00 26.61 269 ASN A O 1
#